Protein AF-A0A0J7KC83-F1 (afdb_monomer_lite)

Foldseek 3Di:
DWDQDPPPRDTDADQQFDDPVSQAGDAQWADHSVPGIGGLQADPQFAPDSRDDRHPSATHGDPQFDDSRSQQGDQQWDDGPPDTDGDDPVRVCVVVLLVVVLVLLVVVLVVLVVCLVVVPPPPCNVVSVVVNVVSVVVNVVSVDDDDDPVVSVVVVVVSVVVVVVSVVVVVVVVVVVVVVVVVVVVVVVVVVVVVVVVVVVVVVVVVVVVVVVVVVVVVVVVVVVVVVVVD

InterPro domains:
  IPR002049 Laminin-type EGF domain [PF00053] (3-34)
  IPR002049 Laminin-type EGF domain [PF00053] (40-82)
  IPR002049 Laminin-type EGF domain [PS01248] (59-87)
  IPR002049 Laminin-type EGF domain [PS50027] (40-86)
  IPR002049 Laminin-type EGF domain [SM00180] (2-37)
  IPR002049 Laminin-type EGF domain [SM00180] (40-84)
  IPR002049 Laminin-type EGF domain [cd00055] (3-33)
  IPR002049 Laminin-type EGF domain [cd00055] (39-87)

pLDDT: mean 79.32, std 12.09, range [46.25, 96.19]

Organism: Lasius niger (NCBI:txid67767)

Secondary structure (DSSP, 8-state):
-EEE-TTT--EEEPTTEESTTS-EEPTTEEEETTTEEEE----TTTBS-SS--TTT----BPTTEESTTS-EEPTTEEEETTEEEE--TTSTHHHHHHHHHHHHHHHHHHHHHHHHHH---TTSHHHHHHHHHHHHHHHHHHHS----HHHHHHHHHHHHHHHHHHHHHHHHHHHHHHHHHHHHHHHHHHHHHHHHHHHHHHHHHHHHHHHHHHHHHHHHHHHHHHHHHT-

Structure (mmCIF, N/CA/C/O backbone):
data_AF-A0A0J7KC83-F1
#
_entry.id   AF-A0A0J7KC83-F1
#
loop_
_atom_site.group_PDB
_atom_site.id
_atom_site.type_symbol
_atom_site.label_atom_id
_atom_site.label_alt_id
_atom_site.label_comp_id
_atom_site.label_asym_id
_atom_site.label_entity_id
_atom_site.label_seq_id
_atom_site.pdbx_PDB_ins_code
_atom_site.Cartn_x
_atom_site.Cartn_y
_atom_site.Cartn_z
_atom_site.occupancy
_atom_site.B_iso_or_equiv
_atom_site.auth_seq_id
_atom_site.auth_comp_id
_atom_site.auth_asym_id
_atom_site.auth_atom_id
_atom_site.pdbx_PDB_model_num
ATOM 1 N N . MET A 1 1 ? 7.613 -25.849 -27.637 1.00 68.81 1 MET A N 1
ATOM 2 C CA . MET A 1 1 ? 8.164 -24.479 -27.735 1.00 68.81 1 MET A CA 1
ATOM 3 C C . MET A 1 1 ? 9.329 -24.329 -28.705 1.00 68.81 1 MET A C 1
ATOM 5 O O . MET A 1 1 ? 9.490 -23.230 -29.212 1.00 68.81 1 MET A O 1
ATOM 9 N N . CYS A 1 2 ? 10.113 -25.365 -29.010 1.00 79.62 2 CYS A N 1
ATOM 10 C CA . CYS A 1 2 ? 11.112 -25.281 -30.084 1.00 79.62 2 CYS A CA 1
ATOM 11 C C . CYS A 1 2 ? 10.446 -25.231 -31.473 1.00 79.62 2 CYS A C 1
ATOM 13 O O . CYS A 1 2 ? 9.382 -25.827 -31.674 1.00 79.62 2 CYS A O 1
ATOM 15 N N . ARG A 1 3 ? 11.072 -24.550 -32.434 1.00 80.50 3 ARG A N 1
ATOM 16 C CA . ARG A 1 3 ? 10.782 -24.628 -33.871 1.00 80.50 3 ARG A CA 1
ATOM 17 C C . ARG A 1 3 ? 12.029 -25.131 -34.593 1.00 80.50 3 ARG A C 1
ATOM 19 O O . ARG A 1 3 ? 13.143 -24.811 -34.199 1.00 80.50 3 ARG A O 1
ATOM 26 N N . CYS A 1 4 ? 11.819 -25.925 -35.635 1.00 81.62 4 CYS A N 1
ATOM 27 C CA . CYS A 1 4 ? 12.884 -26.334 -36.543 1.00 81.62 4 CYS A CA 1
ATOM 28 C C . CYS A 1 4 ? 13.125 -25.207 -37.555 1.00 81.62 4 CYS A C 1
ATOM 30 O O . CYS A 1 4 ? 12.174 -24.764 -38.206 1.00 81.62 4 CYS A O 1
ATOM 32 N N . ASN A 1 5 ? 14.367 -24.744 -37.663 1.00 79.50 5 ASN A N 1
ATOM 33 C CA . ASN A 1 5 ? 14.801 -23.805 -38.685 1.00 79.50 5 ASN A CA 1
ATOM 34 C C . ASN A 1 5 ? 14.990 -24.578 -40.010 1.00 79.50 5 ASN A C 1
ATOM 36 O O . ASN A 1 5 ? 15.806 -25.502 -40.081 1.00 79.50 5 ASN A O 1
ATOM 40 N N . PRO A 1 6 ? 14.217 -24.262 -41.067 1.00 81.00 6 PRO A N 1
ATOM 41 C CA . PRO A 1 6 ? 14.203 -25.058 -42.293 1.00 81.00 6 PRO A CA 1
ATOM 42 C C . PRO A 1 6 ? 15.474 -24.908 -43.143 1.00 81.00 6 PRO A C 1
ATOM 44 O O . PRO A 1 6 ? 15.686 -25.722 -44.041 1.00 81.00 6 PRO A O 1
ATOM 47 N N . PHE A 1 7 ? 16.310 -23.897 -42.884 1.00 83.12 7 PHE A N 1
ATOM 48 C CA . PHE A 1 7 ? 17.476 -23.587 -43.715 1.00 83.12 7 PHE A CA 1
ATOM 49 C C . PHE A 1 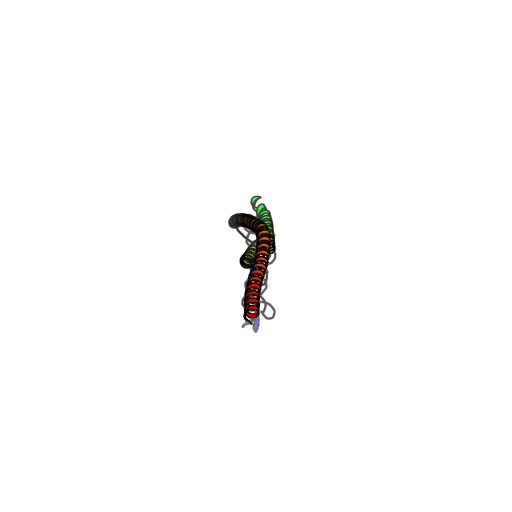7 ? 18.758 -24.276 -43.237 1.00 83.12 7 PHE A C 1
ATOM 51 O O . PHE A 1 7 ? 19.554 -24.717 -44.062 1.00 83.12 7 PHE A O 1
ATOM 58 N N . ASP A 1 8 ? 18.938 -24.432 -41.926 1.00 85.50 8 ASP A N 1
ATOM 59 C CA . ASP A 1 8 ? 20.135 -25.036 -41.321 1.00 85.50 8 ASP A CA 1
ATOM 60 C C . ASP A 1 8 ? 19.836 -26.293 -40.479 1.00 85.50 8 ASP A C 1
ATOM 62 O O . ASP A 1 8 ? 20.756 -26.950 -39.993 1.00 85.50 8 ASP A O 1
ATOM 66 N N . ARG A 1 9 ? 18.552 -26.671 -40.358 1.00 77.12 9 ARG A N 1
ATOM 67 C CA . ARG A 1 9 ? 18.047 -27.802 -39.554 1.00 77.12 9 ARG A CA 1
ATOM 68 C C . ARG A 1 9 ? 18.374 -27.695 -38.062 1.00 77.12 9 ARG A C 1
ATOM 70 O O . ARG A 1 9 ? 18.423 -28.716 -37.371 1.00 77.12 9 ARG A O 1
ATOM 77 N N . THR A 1 10 ? 18.584 -26.485 -37.554 1.00 80.25 10 THR A N 1
ATOM 78 C CA . THR A 1 10 ? 18.753 -26.237 -36.120 1.00 80.25 10 THR A CA 1
ATOM 79 C C . THR A 1 10 ? 17.397 -26.138 -35.410 1.00 80.25 10 THR A C 1
ATOM 81 O O . THR A 1 10 ? 16.357 -25.894 -36.026 1.00 80.25 10 THR A O 1
ATOM 84 N N . TYR A 1 11 ? 17.382 -26.381 -34.097 1.00 83.00 11 TYR A N 1
ATOM 85 C CA . TYR A 1 11 ? 16.195 -2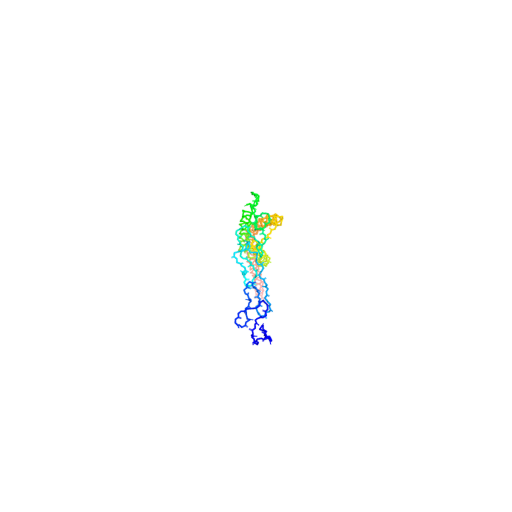6.204 -33.259 1.00 83.00 11 TYR A CA 1
ATOM 86 C C . TYR A 1 11 ? 16.354 -24.939 -32.423 1.00 83.00 11 TYR A C 1
ATOM 88 O O . TYR A 1 11 ? 17.221 -24.876 -31.554 1.00 83.00 11 TYR A O 1
ATOM 96 N N . GLU A 1 12 ? 15.481 -23.962 -32.650 1.00 87.38 12 GLU A N 1
ATOM 97 C CA . GLU A 1 12 ? 15.479 -22.685 -31.938 1.00 87.38 12 GLU A CA 1
ATOM 98 C C . GLU A 1 12 ? 14.219 -22.543 -31.085 1.00 87.38 12 GLU A C 1
ATOM 100 O O . GLU A 1 12 ? 13.167 -23.120 -31.378 1.00 87.38 12 GLU A O 1
ATOM 105 N N . CYS A 1 13 ? 14.298 -21.771 -30.006 1.00 89.56 13 CYS A N 1
ATOM 106 C CA . CYS A 1 13 ? 13.116 -21.458 -29.214 1.00 89.56 13 CYS A CA 1
ATOM 107 C C . CYS A 1 13 ? 12.190 -20.496 -29.961 1.00 89.56 13 CYS A C 1
ATOM 109 O O . CYS A 1 13 ? 12.629 -19.639 -30.723 1.00 89.56 13 CYS A O 1
ATOM 111 N N . ARG A 1 14 ? 10.877 -20.629 -29.737 1.00 88.25 14 ARG A N 1
ATOM 112 C CA . ARG A 1 14 ? 9.922 -19.589 -30.145 1.00 88.25 14 ARG A CA 1
ATOM 113 C C . ARG A 1 14 ? 10.299 -18.250 -29.494 1.00 88.25 14 ARG A C 1
ATOM 115 O O . ARG A 1 14 ? 10.762 -18.272 -28.354 1.00 88.25 14 ARG A O 1
ATOM 122 N N . PRO A 1 15 ? 10.029 -17.110 -30.159 1.00 86.81 15 PRO A N 1
ATOM 123 C CA . PRO A 1 15 ? 10.194 -15.795 -29.545 1.00 86.81 15 PRO A CA 1
ATOM 124 C C . PRO A 1 15 ? 9.509 -15.736 -28.175 1.00 86.81 15 PRO A C 1
ATOM 126 O O . PRO A 1 15 ? 8.384 -16.218 -28.039 1.00 86.81 15 PRO A O 1
ATOM 129 N N . GLY A 1 16 ? 10.198 -15.196 -27.169 1.00 87.69 16 GLY A N 1
ATOM 130 C CA . GLY A 1 16 ? 9.716 -15.154 -25.782 1.00 87.69 16 GLY A CA 1
ATOM 131 C C . GLY A 1 16 ? 10.190 -16.325 -24.915 1.00 87.69 16 GLY A C 1
ATOM 132 O O . GLY A 1 16 ? 10.230 -16.198 -23.693 1.00 87.69 16 GLY A O 1
ATOM 133 N N . PHE A 1 17 ? 10.624 -17.436 -25.515 1.00 91.38 17 PHE A N 1
ATOM 134 C CA . PHE A 1 17 ? 11.044 -18.646 -24.804 1.00 91.38 17 PHE A CA 1
ATOM 135 C C . PHE A 1 17 ? 12.555 -18.870 -24.906 1.00 91.38 17 PHE A C 1
ATOM 137 O O . PHE A 1 17 ? 13.181 -18.565 -25.916 1.00 91.38 17 PHE A O 1
ATOM 144 N N . GLY A 1 18 ? 13.141 -19.441 -23.860 1.00 90.94 18 GLY A N 1
ATOM 145 C CA . GLY A 1 18 ? 14.572 -19.668 -23.710 1.00 90.94 18 GLY A CA 1
ATOM 146 C C . GLY A 1 18 ? 14.903 -20.939 -22.926 1.00 90.94 18 GLY A C 1
ATOM 147 O O . GLY A 1 18 ? 14.036 -21.752 -22.595 1.00 90.94 18 GLY A O 1
ATOM 148 N N . GLY A 1 19 ? 16.195 -21.122 -22.657 1.00 87.31 19 GLY A N 1
ATOM 149 C CA . GLY A 1 19 ? 16.742 -22.341 -22.060 1.00 87.31 19 GLY A CA 1
ATOM 150 C C . GLY A 1 19 ? 17.020 -23.435 -23.097 1.00 87.31 19 GLY A C 1
ATOM 151 O O . GLY A 1 19 ? 16.504 -23.419 -24.214 1.00 87.31 19 GLY A O 1
ATOM 152 N N . ARG A 1 20 ? 17.837 -24.434 -22.730 1.00 84.94 20 ARG A N 1
ATOM 153 C CA . ARG A 1 20 ? 18.271 -25.504 -23.662 1.00 84.94 20 ARG A CA 1
ATOM 154 C C . ARG A 1 20 ? 17.114 -26.314 -24.245 1.00 84.94 20 ARG A C 1
ATOM 156 O O . ARG A 1 20 ? 17.262 -26.923 -25.298 1.00 84.94 20 ARG A O 1
ATOM 163 N N . ARG A 1 21 ? 15.992 -26.375 -23.526 1.00 86.88 21 ARG A N 1
ATOM 164 C CA . ARG A 1 21 ? 14.787 -27.113 -23.923 1.00 86.88 21 ARG A CA 1
ATOM 165 C C . ARG A 1 21 ? 13.598 -26.189 -24.206 1.00 86.88 21 ARG A C 1
ATOM 167 O O . ARG A 1 21 ? 12.483 -26.683 -24.344 1.00 86.88 21 ARG A O 1
ATOM 174 N N . CYS A 1 22 ? 13.822 -24.875 -24.304 1.00 90.44 22 CYS A N 1
ATOM 175 C CA . CYS A 1 22 ? 12.774 -23.873 -24.523 1.00 90.44 22 CYS A CA 1
ATOM 176 C C . CYS A 1 22 ? 11.638 -23.949 -23.490 1.00 90.44 22 CYS A C 1
ATOM 178 O O . CYS A 1 22 ? 10.464 -23.846 -23.838 1.00 90.44 22 CYS A O 1
ATOM 180 N N . ASN A 1 23 ? 12.005 -24.217 -22.238 1.00 90.44 23 ASN A N 1
ATOM 181 C CA . ASN A 1 23 ? 11.116 -24.446 -21.100 1.00 90.44 23 ASN A CA 1
ATOM 182 C C . ASN A 1 23 ? 11.231 -23.341 -20.040 1.00 90.44 23 ASN A C 1
ATOM 184 O O . ASN A 1 23 ? 10.764 -23.515 -18.917 1.00 90.44 23 ASN A O 1
ATOM 188 N N . GLU A 1 24 ? 11.868 -22.232 -20.398 1.00 92.12 24 GLU A N 1
ATOM 189 C CA . GLU A 1 24 ? 12.016 -21.028 -19.591 1.00 92.12 24 GLU A CA 1
ATOM 190 C C . GLU A 1 24 ? 11.586 -19.828 -20.437 1.00 92.12 24 GLU A C 1
ATOM 192 O O . GLU A 1 24 ? 11.566 -19.907 -21.667 1.00 92.12 24 GLU A O 1
ATOM 197 N N . CYS A 1 25 ? 11.258 -18.706 -19.803 1.00 93.69 25 CYS A N 1
ATOM 198 C CA . CYS A 1 25 ? 11.179 -17.451 -20.539 1.00 93.69 25 CYS A CA 1
ATOM 199 C C . CYS A 1 25 ? 12.595 -16.980 -20.881 1.00 93.69 25 CYS A C 1
ATOM 201 O O . CYS A 1 25 ? 13.536 -17.151 -20.093 1.00 93.69 25 CYS A O 1
ATOM 203 N N . GLN A 1 26 ? 12.751 -16.429 -22.084 1.00 94.50 26 GLN A N 1
ATOM 204 C CA . GLN A 1 26 ? 14.026 -15.871 -22.532 1.00 94.50 26 GLN A CA 1
ATOM 205 C C . GLN A 1 26 ? 14.470 -14.706 -21.631 1.00 94.50 26 GLN A C 1
ATOM 207 O O . GLN A 1 26 ? 13.674 -14.149 -20.874 1.00 94.50 26 GLN A O 1
ATOM 212 N N . THR A 1 27 ? 15.740 -14.314 -21.729 1.00 94.25 27 THR A N 1
ATOM 213 C CA . THR A 1 27 ? 16.258 -13.130 -21.031 1.00 94.25 27 THR A CA 1
ATOM 214 C C . THR A 1 27 ? 15.423 -11.890 -21.361 1.00 94.25 27 THR A C 1
ATOM 216 O O . THR A 1 27 ? 15.049 -11.674 -22.514 1.00 94.25 27 THR A O 1
ATOM 219 N N . ASN A 1 28 ? 15.149 -11.072 -20.346 1.00 95.62 28 ASN A N 1
ATOM 220 C CA . ASN A 1 28 ? 14.263 -9.906 -20.383 1.00 95.62 28 ASN A CA 1
ATOM 221 C C . ASN A 1 28 ? 12.800 -10.268 -20.695 1.00 95.62 28 ASN A C 1
ATOM 223 O O . ASN A 1 28 ? 12.074 -9.504 -21.335 1.00 95.62 28 ASN A O 1
ATOM 227 N N . SER A 1 29 ? 12.356 -11.456 -20.281 1.00 95.56 29 SER A N 1
ATOM 228 C CA . SER A 1 29 ? 10.957 -11.893 -20.348 1.00 95.56 29 SER A CA 1
ATOM 229 C C . SER A 1 29 ? 10.534 -12.604 -19.055 1.00 95.56 29 SER A C 1
ATOM 231 O O . SER A 1 29 ? 11.378 -13.096 -18.302 1.00 95.56 29 SER A O 1
ATOM 233 N N . TRP A 1 30 ? 9.229 -12.640 -18.798 1.00 95.25 30 TRP A N 1
ATOM 234 C CA . TRP A 1 30 ? 8.597 -13.160 -17.580 1.00 95.25 30 TRP A CA 1
ATOM 235 C C . TRP A 1 30 ? 7.287 -13.884 -17.909 1.00 95.25 30 TRP A C 1
ATOM 237 O O . TRP A 1 30 ? 6.812 -13.825 -19.043 1.00 95.25 30 TRP A O 1
ATOM 247 N N . GLY A 1 31 ? 6.704 -14.572 -16.932 1.00 93.12 31 GLY A N 1
ATOM 248 C CA . GLY A 1 31 ? 5.445 -15.296 -17.076 1.00 93.12 31 GLY A CA 1
ATOM 249 C C . GLY A 1 31 ? 5.625 -16.806 -16.973 1.00 93.12 31 GLY A C 1
ATOM 250 O O . GLY A 1 31 ? 6.643 -17.314 -16.502 1.00 93.12 31 GLY A O 1
ATOM 251 N N . ASN A 1 32 ? 4.612 -17.552 -17.409 1.00 92.50 32 ASN A N 1
ATOM 252 C CA . ASN A 1 32 ? 4.614 -19.002 -17.286 1.00 92.50 32 ASN A CA 1
ATOM 253 C C . ASN A 1 32 ? 5.166 -19.647 -18.568 1.00 92.50 32 ASN A C 1
ATOM 255 O O . ASN A 1 32 ? 4.455 -19.698 -19.573 1.00 92.50 32 ASN A O 1
ATOM 259 N N . PRO A 1 33 ? 6.361 -20.262 -18.543 1.00 89.81 33 PRO A N 1
ATOM 260 C CA . PRO A 1 33 ? 6.982 -20.828 -19.737 1.00 89.81 33 PRO A CA 1
ATOM 261 C C . PRO A 1 33 ? 6.259 -22.052 -20.309 1.00 89.81 33 PRO A C 1
ATOM 263 O O . PRO A 1 33 ? 6.666 -22.546 -21.354 1.00 89.81 33 PRO A O 1
ATOM 266 N N . LYS A 1 34 ? 5.203 -22.565 -19.660 1.00 88.06 34 LYS A N 1
ATOM 267 C CA . LYS A 1 34 ? 4.305 -23.588 -20.225 1.00 88.06 34 LYS A CA 1
ATOM 268 C C . LYS A 1 34 ? 3.119 -22.989 -20.985 1.00 88.06 34 LYS A C 1
ATOM 270 O O . LYS A 1 34 ? 2.517 -23.700 -21.786 1.00 88.06 34 LYS A O 1
ATOM 275 N N . VAL A 1 35 ? 2.786 -21.726 -20.725 1.00 89.12 35 VAL A N 1
ATOM 276 C CA . VAL A 1 35 ? 1.623 -21.029 -21.286 1.00 89.12 35 VAL A CA 1
ATOM 277 C C . VAL A 1 35 ? 2.099 -19.937 -22.233 1.00 89.12 35 VAL A C 1
ATOM 279 O O . VAL A 1 35 ? 1.985 -20.084 -23.447 1.00 89.12 35 VAL A O 1
ATOM 282 N N . GLU A 1 36 ? 2.685 -18.877 -21.682 1.00 90.25 36 GLU A N 1
ATOM 283 C CA . GLU A 1 36 ? 3.080 -17.684 -22.415 1.00 90.25 36 GLU A CA 1
ATOM 284 C C . GLU A 1 36 ? 4.144 -16.900 -21.643 1.00 90.25 36 GLU A C 1
ATOM 286 O O . GLU A 1 36 ? 4.125 -16.840 -20.411 1.00 90.25 36 GLU A O 1
ATOM 291 N N . CYS A 1 37 ? 5.074 -16.310 -22.391 1.00 93.75 37 CYS A N 1
ATOM 292 C CA . CYS A 1 37 ? 6.118 -15.442 -21.868 1.00 93.75 37 CYS A CA 1
ATOM 293 C C . CYS A 1 37 ? 5.957 -14.045 -22.463 1.00 93.75 37 CYS A C 1
ATOM 295 O O . CYS A 1 37 ? 5.821 -13.890 -23.678 1.00 93.75 37 CYS A O 1
ATOM 297 N N . TYR A 1 38 ? 6.042 -13.036 -21.607 1.00 94.25 38 TYR A N 1
ATOM 298 C CA . TYR A 1 38 ? 5.883 -11.632 -21.950 1.00 94.25 38 TYR A CA 1
ATOM 299 C C . TYR A 1 38 ? 7.215 -10.894 -21.818 1.00 94.25 38 TYR A C 1
ATOM 301 O O . TYR A 1 38 ? 8.003 -11.202 -20.922 1.00 94.25 38 TYR A O 1
ATOM 309 N N . PRO A 1 39 ? 7.499 -9.903 -22.676 1.00 95.69 39 PRO A N 1
ATOM 310 C CA . PRO A 1 39 ? 8.688 -9.077 -22.523 1.00 95.69 39 PRO A CA 1
ATOM 311 C C . PRO A 1 39 ? 8.589 -8.215 -21.257 1.00 95.69 39 PRO A C 1
ATOM 313 O O . PRO A 1 39 ? 7.530 -7.666 -20.952 1.00 95.69 39 PRO A O 1
ATOM 316 N N . CYS A 1 40 ? 9.709 -8.053 -20.550 1.00 94.50 40 CYS A N 1
ATOM 317 C CA . CYS A 1 40 ? 9.780 -7.235 -19.340 1.00 94.50 40 CYS A CA 1
ATOM 318 C C . CYS A 1 40 ? 9.507 -5.758 -19.618 1.00 94.50 40 CYS A C 1
ATOM 320 O O . CYS A 1 40 ? 8.682 -5.173 -18.925 1.00 94.50 40 CYS A O 1
ATOM 322 N N . LYS A 1 41 ? 10.152 -5.200 -20.657 1.00 95.81 41 LYS A N 1
ATOM 323 C CA . LYS A 1 41 ? 10.091 -3.778 -21.045 1.00 95.81 41 LYS A CA 1
ATOM 324 C C . LYS A 1 41 ? 10.460 -2.811 -19.907 1.00 95.81 41 LYS A C 1
ATOM 326 O O . LYS A 1 41 ? 9.796 -1.796 -19.749 1.00 95.81 41 LYS A O 1
ATOM 331 N N . CYS A 1 42 ? 11.484 -3.133 -19.118 1.00 96.19 42 CYS A N 1
ATOM 332 C CA . CYS A 1 42 ? 11.991 -2.199 -18.115 1.00 96.19 42 CYS A CA 1
ATOM 333 C C . CYS A 1 42 ? 12.662 -0.999 -18.796 1.00 96.19 42 CYS A C 1
ATOM 335 O O . CYS A 1 42 ? 13.350 -1.155 -19.809 1.00 96.19 42 CYS A O 1
ATOM 337 N N . ASP A 1 43 ? 12.471 0.197 -18.250 1.00 95.69 43 ASP A N 1
ATOM 338 C CA . ASP A 1 43 ? 13.120 1.394 -18.761 1.00 95.69 43 ASP A CA 1
ATOM 339 C C . ASP A 1 43 ? 14.636 1.297 -18.573 1.00 95.69 43 ASP A C 1
ATOM 341 O O . ASP A 1 43 ? 15.132 0.954 -17.499 1.00 95.69 43 ASP A O 1
ATOM 345 N N . ALA A 1 44 ? 15.397 1.582 -19.628 1.00 94.94 44 ALA A N 1
ATOM 346 C CA . ALA A 1 44 ? 16.844 1.392 -19.616 1.00 94.94 44 ALA A CA 1
ATOM 347 C C . ALA A 1 44 ? 17.586 2.364 -18.691 1.00 94.94 44 ALA A C 1
ATOM 349 O O . ALA A 1 44 ? 18.715 2.072 -18.300 1.00 94.94 44 ALA A O 1
ATOM 350 N N . ILE A 1 45 ? 16.984 3.515 -18.393 1.00 94.69 45 ILE A N 1
ATOM 351 C CA . ILE A 1 45 ? 17.583 4.563 -17.570 1.00 94.69 45 ILE A CA 1
ATOM 352 C C . ILE A 1 45 ? 17.052 4.463 -16.138 1.00 94.69 45 ILE A C 1
ATOM 354 O O . ILE A 1 45 ? 17.809 4.643 -15.188 1.00 94.69 45 ILE A O 1
ATOM 358 N N . GLY A 1 46 ? 15.767 4.149 -15.989 1.00 91.19 46 GLY A N 1
ATOM 359 C CA . GLY A 1 46 ? 15.063 4.080 -14.717 1.00 91.19 46 GLY A CA 1
ATOM 360 C C . GLY A 1 46 ? 15.213 2.763 -13.959 1.00 91.19 46 GLY A C 1
ATOM 361 O O . GLY A 1 46 ? 14.967 2.736 -12.754 1.00 91.19 46 GLY A O 1
ATOM 362 N N . SER A 1 47 ? 15.626 1.674 -14.617 1.00 94.44 47 SER A N 1
ATOM 363 C CA . SER A 1 47 ? 15.758 0.353 -13.987 1.00 94.44 47 SER A CA 1
ATOM 364 C C . SER A 1 47 ? 17.206 -0.093 -13.786 1.00 94.44 47 SER A C 1
ATOM 366 O O . SER A 1 47 ? 18.082 0.126 -14.621 1.00 94.44 47 SER A O 1
ATOM 368 N N . ALA A 1 48 ? 17.446 -0.810 -12.687 1.00 92.00 48 ALA A N 1
ATOM 369 C CA . ALA A 1 48 ? 18.732 -1.433 -12.385 1.00 92.00 48 ALA A CA 1
ATOM 370 C C . ALA A 1 48 ? 19.038 -2.651 -13.273 1.00 92.00 48 ALA A C 1
ATOM 372 O O . ALA A 1 48 ? 20.183 -3.100 -13.356 1.00 92.00 48 ALA A O 1
ATOM 373 N N . SER A 1 49 ? 18.012 -3.221 -13.909 1.00 94.06 49 SER A N 1
ATOM 374 C CA . SER A 1 49 ? 18.107 -4.415 -14.742 1.00 94.06 49 SER A CA 1
ATOM 375 C C . SER A 1 49 ? 16.988 -4.440 -15.777 1.00 94.06 49 SER A C 1
ATOM 377 O O . SER A 1 49 ? 15.828 -4.193 -15.464 1.00 94.06 49 SER A O 1
ATOM 379 N N . GLN A 1 50 ? 17.335 -4.864 -16.993 1.00 95.12 50 GLN A N 1
ATOM 380 C CA . GLN A 1 50 ? 16.374 -5.128 -18.068 1.00 95.12 50 GLN A CA 1
ATOM 381 C C . GLN A 1 50 ? 15.565 -6.419 -17.870 1.00 95.12 50 GLN A C 1
ATOM 383 O O . GLN A 1 50 ? 14.499 -6.605 -18.465 1.00 95.12 50 GLN A O 1
ATOM 388 N N . GLN A 1 51 ? 16.070 -7.321 -17.027 1.00 95.56 51 GLN A N 1
ATOM 389 C CA . GLN A 1 51 ? 15.323 -8.475 -16.557 1.00 95.56 51 GLN A CA 1
ATOM 390 C C . GLN A 1 51 ? 14.493 -8.052 -15.346 1.00 95.56 51 GLN A C 1
ATOM 392 O O . GLN A 1 51 ? 15.045 -7.728 -14.295 1.00 95.56 51 GLN A O 1
ATOM 397 N N . CYS A 1 52 ? 13.178 -8.106 -15.521 1.00 93.06 52 CYS A N 1
ATOM 398 C CA . CYS A 1 52 ? 12.170 -8.009 -14.478 1.00 93.06 52 CYS A CA 1
ATOM 399 C C . CYS A 1 52 ? 12.035 -9.324 -13.701 1.00 93.06 52 CYS A C 1
ATOM 401 O O . CYS A 1 52 ? 12.560 -10.367 -14.113 1.00 93.06 52 CYS A O 1
ATOM 403 N N . ASP A 1 53 ? 11.297 -9.281 -12.599 1.00 92.88 53 ASP A N 1
ATOM 404 C CA . ASP A 1 53 ? 10.904 -10.475 -11.865 1.00 92.88 53 ASP A CA 1
ATOM 405 C C . ASP A 1 53 ? 10.200 -11.488 -12.787 1.00 92.88 53 ASP A C 1
ATOM 407 O O . ASP A 1 53 ? 9.345 -11.133 -13.603 1.00 92.88 53 ASP A O 1
ATOM 411 N N . ARG A 1 54 ? 10.601 -12.762 -12.702 1.00 89.25 54 ARG A N 1
ATOM 412 C CA . ARG A 1 54 ? 10.171 -13.783 -13.671 1.00 89.25 54 ARG A CA 1
ATOM 413 C C . ARG A 1 54 ? 8.719 -14.215 -13.492 1.00 89.25 54 ARG A C 1
ATOM 415 O O . ARG A 1 54 ? 8.165 -14.771 -14.441 1.00 89.25 54 ARG A O 1
ATOM 422 N N . GLU A 1 55 ? 8.118 -13.969 -12.333 1.00 85.88 55 GLU A N 1
ATOM 423 C CA . GLU A 1 55 ? 6.744 -14.372 -12.028 1.00 85.88 55 GLU A CA 1
ATOM 424 C C . GLU A 1 55 ? 5.769 -13.203 -12.179 1.00 85.88 55 GLU A C 1
ATOM 426 O O . GLU A 1 55 ? 4.723 -13.355 -12.806 1.00 85.88 55 GLU A O 1
ATOM 431 N N . THR A 1 56 ? 6.139 -12.035 -11.658 1.00 84.25 56 THR A N 1
ATOM 432 C CA . THR A 1 56 ? 5.276 -10.847 -11.569 1.00 84.25 56 THR A CA 1
ATOM 433 C C . THR A 1 56 ? 5.480 -9.855 -12.709 1.00 84.25 56 THR A C 1
ATOM 435 O O . THR A 1 56 ? 4.586 -9.071 -13.009 1.00 84.25 56 THR A O 1
ATOM 438 N N . GLY A 1 57 ? 6.652 -9.860 -13.352 1.00 90.19 57 GLY A N 1
ATOM 439 C CA . GLY A 1 57 ? 6.976 -8.906 -14.410 1.00 90.19 57 GLY A CA 1
ATOM 440 C C . GLY A 1 57 ? 7.371 -7.510 -13.930 1.00 90.19 57 GLY A C 1
ATOM 441 O O . GLY A 1 57 ? 7.541 -6.617 -14.769 1.00 90.19 57 GLY A O 1
ATOM 442 N N . LEU A 1 58 ? 7.528 -7.316 -12.617 1.00 86.19 58 LEU A N 1
ATOM 443 C CA . LEU A 1 58 ? 7.918 -6.044 -12.013 1.00 86.19 58 LEU A CA 1
ATOM 444 C C . LEU A 1 58 ? 9.416 -5.781 -12.185 1.00 86.19 58 LEU A C 1
ATOM 446 O O . LEU A 1 58 ? 10.257 -6.660 -11.974 1.00 86.19 58 LEU A O 1
ATOM 450 N N . CYS A 1 59 ? 9.752 -4.565 -12.600 1.00 91.56 59 CYS A N 1
ATOM 451 C CA . CYS A 1 59 ? 11.128 -4.119 -12.769 1.00 91.56 59 CYS A CA 1
ATOM 452 C C . CYS A 1 59 ? 11.711 -3.590 -11.453 1.00 91.56 59 CYS A C 1
ATOM 454 O O . CYS A 1 59 ? 10.998 -3.072 -10.598 1.00 91.56 59 CYS A O 1
ATOM 456 N N . VAL A 1 60 ? 13.031 -3.706 -11.298 1.00 90.25 60 VAL A N 1
ATOM 457 C CA . VAL A 1 60 ? 13.745 -3.132 -10.150 1.00 90.25 60 VAL A CA 1
ATOM 458 C C . VAL A 1 60 ? 14.173 -1.717 -10.515 1.00 90.25 60 VAL A C 1
ATOM 460 O O . VAL A 1 60 ? 15.071 -1.546 -11.343 1.00 90.25 60 VAL A O 1
ATOM 463 N N . CYS A 1 61 ? 13.525 -0.720 -9.922 1.00 90.56 61 CYS A N 1
ATOM 464 C CA . CYS A 1 61 ? 13.756 0.685 -10.243 1.00 90.56 61 CYS A CA 1
ATOM 465 C C . CYS A 1 61 ? 14.896 1.291 -9.424 1.00 90.56 61 CYS A C 1
ATOM 467 O O . CYS A 1 61 ? 15.186 0.859 -8.305 1.00 90.56 61 CYS A O 1
ATOM 469 N N . TYR A 1 62 ? 15.571 2.285 -9.999 1.00 88.00 62 TYR A N 1
ATOM 470 C CA . TYR A 1 62 ? 16.488 3.133 -9.251 1.00 88.00 62 TYR A CA 1
ATOM 471 C C . TYR A 1 62 ? 15.724 4.040 -8.292 1.00 88.00 62 TYR A C 1
ATOM 473 O O . TYR A 1 62 ? 14.525 4.262 -8.436 1.00 88.00 62 TYR A O 1
ATOM 481 N N . LYS A 1 63 ? 16.445 4.578 -7.304 1.00 86.50 63 LYS A N 1
ATOM 482 C CA . LYS A 1 63 ? 15.880 5.543 -6.361 1.00 86.50 63 LYS A CA 1
ATOM 483 C C . LYS A 1 63 ? 15.185 6.669 -7.137 1.00 86.50 63 LYS A C 1
ATOM 485 O O . LYS A 1 63 ? 15.722 7.110 -8.150 1.00 86.50 63 LYS A O 1
ATOM 490 N N . GLU A 1 64 ? 14.052 7.149 -6.621 1.00 86.12 64 GLU A N 1
ATOM 491 C CA . GLU A 1 64 ? 13.260 8.265 -7.181 1.00 86.12 64 GLU A CA 1
ATOM 492 C C . GLU A 1 64 ? 12.435 7.900 -8.429 1.00 86.12 64 GLU A C 1
ATOM 494 O O . GLU A 1 64 ? 11.581 8.681 -8.851 1.00 86.12 64 GLU A O 1
ATOM 499 N N . ILE A 1 65 ? 12.637 6.700 -8.985 1.00 89.19 65 ILE A N 1
ATOM 500 C CA . ILE A 1 65 ? 11.932 6.165 -10.152 1.00 89.19 65 ILE A CA 1
ATOM 501 C C . ILE A 1 65 ? 11.029 5.005 -9.723 1.00 89.19 65 ILE A C 1
ATOM 503 O O . ILE A 1 65 ? 11.429 4.152 -8.935 1.00 89.19 65 ILE A O 1
ATOM 507 N N . GLY A 1 66 ? 9.817 4.953 -10.264 1.00 88.00 66 GLY A N 1
ATOM 508 C CA . GLY A 1 66 ? 8.802 3.962 -9.929 1.00 88.00 66 GLY A CA 1
ATOM 509 C C . GLY A 1 66 ? 7.960 3.527 -11.128 1.00 88.00 66 GLY A C 1
ATOM 510 O O . GLY A 1 66 ? 8.286 3.781 -12.289 1.00 88.00 66 GLY A O 1
ATOM 511 N N . GLY A 1 67 ? 6.862 2.835 -10.825 1.00 85.12 67 GLY A N 1
ATOM 512 C CA . GLY A 1 67 ? 6.022 2.152 -11.811 1.00 85.12 67 GLY A CA 1
ATOM 513 C C . GLY A 1 67 ? 6.532 0.749 -12.153 1.00 85.12 67 GLY A C 1
ATOM 514 O O . GLY A 1 67 ? 7.695 0.416 -11.941 1.00 85.12 67 GLY A O 1
ATOM 515 N N . GLU A 1 68 ? 5.665 -0.096 -12.719 1.00 87.25 68 GLU A N 1
ATOM 516 C CA . GLU A 1 68 ? 5.991 -1.503 -13.022 1.00 87.25 68 GLU A CA 1
ATOM 517 C C . GLU A 1 68 ? 7.179 -1.664 -13.981 1.00 87.25 68 GLU A C 1
ATOM 519 O O . GLU A 1 68 ? 7.818 -2.721 -14.017 1.00 87.25 68 GLU A O 1
ATOM 524 N N . LYS A 1 69 ? 7.440 -0.626 -14.784 1.00 90.94 69 LYS A N 1
ATOM 525 C CA . LYS A 1 69 ? 8.471 -0.572 -15.822 1.00 90.94 69 LYS A CA 1
ATOM 526 C C . LYS A 1 69 ? 9.561 0.454 -15.541 1.00 90.94 69 LYS A C 1
ATOM 528 O O . LYS A 1 69 ? 10.468 0.570 -16.358 1.00 90.94 69 LYS A O 1
ATOM 533 N N . CYS A 1 70 ? 9.537 1.116 -14.384 1.00 94.06 70 CYS A N 1
ATOM 534 C CA . CYS A 1 70 ? 10.495 2.161 -14.016 1.00 94.06 70 CYS A CA 1
ATOM 535 C C . CYS A 1 70 ? 10.513 3.348 -14.992 1.00 94.06 70 CYS A C 1
ATOM 537 O O . CYS A 1 70 ? 11.560 3.931 -15.255 1.00 94.06 70 CYS A O 1
ATOM 539 N N . ASP A 1 71 ? 9.357 3.670 -15.564 1.00 92.88 71 ASP A N 1
ATOM 540 C CA . ASP A 1 71 ? 9.150 4.712 -16.571 1.00 92.88 71 ASP A CA 1
ATOM 541 C C . ASP A 1 71 ? 8.413 5.938 -16.007 1.00 92.88 71 ASP A C 1
ATOM 543 O O . ASP A 1 71 ? 7.993 6.823 -16.751 1.00 92.88 71 ASP A O 1
ATOM 547 N N . GLN A 1 72 ? 8.244 5.999 -14.684 1.00 91.62 72 GLN A N 1
ATOM 548 C CA . GLN A 1 72 ? 7.524 7.058 -13.982 1.00 91.62 72 GLN A CA 1
ATOM 549 C C . GLN A 1 72 ? 8.307 7.493 -12.746 1.00 91.62 72 GLN A C 1
ATOM 551 O O . GLN A 1 72 ? 9.180 6.773 -12.267 1.00 91.62 72 GLN A O 1
ATOM 556 N N . CYS A 1 73 ? 8.016 8.678 -12.218 1.00 88.50 73 CYS A N 1
ATOM 557 C CA . CYS A 1 73 ? 8.582 9.073 -10.934 1.00 88.50 73 CYS A CA 1
ATOM 558 C C . CYS A 1 73 ? 7.976 8.238 -9.809 1.00 88.50 73 CYS A C 1
ATOM 560 O O . CYS A 1 73 ? 6.781 7.936 -9.825 1.00 88.50 73 CYS A O 1
ATOM 562 N N . ASP A 1 74 ? 8.816 7.855 -8.850 1.00 85.94 74 ASP A N 1
ATOM 563 C CA . ASP A 1 74 ? 8.362 7.115 -7.682 1.00 85.94 74 ASP A CA 1
ATOM 564 C C . ASP A 1 74 ? 7.434 7.980 -6.824 1.00 85.94 74 ASP A C 1
ATOM 566 O O . ASP A 1 74 ? 7.369 9.210 -6.930 1.00 85.94 74 ASP A O 1
ATOM 570 N N . ARG A 1 75 ? 6.706 7.325 -5.933 1.00 78.31 75 ARG A N 1
ATOM 571 C CA . ARG A 1 75 ? 5.874 7.993 -4.947 1.00 78.31 75 ARG A CA 1
ATOM 572 C C . ARG A 1 75 ? 6.694 9.026 -4.163 1.00 78.31 75 ARG A C 1
ATOM 574 O O . ARG A 1 75 ? 7.773 8.734 -3.663 1.00 78.31 75 ARG A O 1
ATOM 581 N N . GLY A 1 76 ? 6.137 10.227 -4.003 1.00 77.62 76 GLY A N 1
ATOM 582 C CA . GLY A 1 76 ? 6.833 11.329 -3.331 1.00 77.62 76 GLY A CA 1
ATOM 583 C C . GLY A 1 76 ? 7.768 12.109 -4.253 1.00 77.62 76 GLY A C 1
ATOM 584 O O . GLY A 1 76 ? 8.422 13.037 -3.789 1.00 77.62 76 GLY A O 1
ATOM 585 N N . TYR A 1 77 ? 7.784 11.792 -5.549 1.00 84.75 77 TYR A N 1
ATOM 586 C CA . TYR A 1 77 ? 8.499 12.530 -6.578 1.00 84.75 77 TYR A CA 1
ATOM 587 C C . TYR A 1 77 ? 7.542 12.982 -7.694 1.00 84.75 77 TYR A C 1
ATOM 589 O O . TYR A 1 77 ? 6.483 12.396 -7.915 1.00 84.75 77 TYR A O 1
ATOM 597 N N . HIS A 1 78 ? 7.903 14.053 -8.396 1.00 87.12 78 HIS A N 1
ATOM 598 C CA . HIS A 1 78 ? 7.156 14.617 -9.521 1.00 87.12 78 HIS A CA 1
ATOM 599 C C . HIS A 1 78 ? 8.091 14.945 -10.688 1.00 87.12 78 HIS A C 1
ATOM 601 O O . HIS A 1 78 ? 9.303 15.067 -10.509 1.00 87.12 78 HIS A O 1
ATOM 607 N N . GLY A 1 79 ? 7.518 15.114 -11.880 1.00 89.25 79 GLY A N 1
ATOM 608 C CA . GLY A 1 79 ? 8.261 15.335 -13.121 1.00 89.25 79 GLY A CA 1
ATOM 609 C C . GLY A 1 79 ? 8.082 14.177 -14.098 1.00 89.25 79 GLY A C 1
ATOM 610 O O . GLY A 1 79 ? 7.084 13.459 -14.040 1.00 89.25 79 GLY A O 1
ATOM 611 N N . GLU A 1 80 ? 9.051 14.012 -14.994 1.00 91.94 80 GLU A N 1
ATOM 612 C CA . GLU A 1 80 ? 9.086 12.933 -15.983 1.00 91.94 80 GLU A CA 1
ATOM 613 C C . GLU A 1 80 ? 10.345 12.099 -15.764 1.00 91.94 80 GLU A C 1
ATOM 615 O O . GLU A 1 80 ? 11.452 12.640 -15.736 1.00 91.94 80 GLU A O 1
ATOM 620 N N . ALA A 1 81 ? 10.194 10.779 -15.627 1.00 88.94 81 ALA A N 1
ATOM 621 C CA . ALA A 1 81 ? 11.340 9.886 -15.511 1.00 88.94 81 ALA A CA 1
ATOM 622 C C . ALA A 1 81 ? 12.254 10.028 -16.747 1.00 88.94 81 ALA A C 1
ATOM 624 O O . ALA A 1 81 ? 11.761 10.102 -17.874 1.00 88.94 81 ALA A O 1
ATOM 625 N N . PRO A 1 82 ? 13.587 10.083 -16.569 1.00 90.62 82 PRO A N 1
ATOM 626 C CA . PRO A 1 82 ? 14.339 9.847 -15.331 1.00 90.62 82 PRO A CA 1
ATOM 627 C C . PRO A 1 82 ? 14.588 11.108 -14.473 1.00 90.62 82 PRO A C 1
ATOM 629 O O . PRO A 1 82 ? 15.313 11.041 -13.486 1.00 90.62 82 PRO A O 1
ATOM 632 N N . GLN A 1 83 ? 14.060 12.272 -14.859 1.00 93.38 83 GLN A N 1
ATOM 633 C CA . GLN A 1 83 ? 14.265 13.551 -14.171 1.00 93.38 83 GLN A CA 1
ATOM 634 C C . GLN A 1 83 ? 13.147 13.798 -13.156 1.00 93.38 83 GLN A C 1
ATOM 636 O O . GLN A 1 83 ? 12.215 14.574 -13.382 1.00 93.38 83 GLN A O 1
ATOM 641 N N . CYS A 1 84 ? 13.260 13.119 -12.022 1.00 91.25 84 CYS A N 1
ATOM 642 C CA . CYS A 1 84 ? 12.304 13.215 -10.931 1.00 91.25 84 CYS A CA 1
ATOM 643 C C . CYS A 1 84 ? 12.809 14.174 -9.852 1.00 91.25 84 CYS A C 1
ATOM 645 O O . CYS A 1 84 ? 13.990 14.208 -9.524 1.00 91.25 84 CYS A O 1
ATOM 647 N N . SER A 1 85 ? 11.908 14.991 -9.315 1.00 90.62 85 SER A N 1
ATOM 648 C CA . SER A 1 85 ? 12.190 15.917 -8.218 1.00 90.62 85 SER A CA 1
ATOM 649 C C . SER A 1 85 ? 11.321 15.569 -7.015 1.00 90.62 85 SER A C 1
ATOM 651 O O . SER A 1 85 ? 10.141 15.264 -7.207 1.00 90.62 85 SER A O 1
ATOM 653 N N . PRO A 1 86 ? 11.844 15.627 -5.779 1.00 85.56 86 PRO A N 1
ATOM 654 C CA . PRO A 1 86 ? 11.034 15.400 -4.589 1.00 85.56 86 PRO A CA 1
ATOM 655 C C . PRO A 1 86 ? 9.813 16.322 -4.570 1.00 85.56 86 PRO A C 1
ATOM 657 O O . PRO A 1 86 ? 9.900 17.512 -4.887 1.00 85.56 86 PRO A O 1
ATOM 660 N N . CYS A 1 87 ? 8.659 15.774 -4.214 1.00 81.50 87 CYS A N 1
ATOM 661 C CA . CYS A 1 87 ? 7.506 16.570 -3.825 1.00 81.50 87 CYS A CA 1
ATOM 662 C C . CYS A 1 87 ? 7.864 17.376 -2.563 1.00 81.50 87 CYS A C 1
ATOM 664 O O . CYS A 1 87 ? 8.636 16.920 -1.727 1.00 81.50 87 CYS A O 1
ATOM 666 N N . GLY A 1 88 ? 7.332 18.594 -2.426 1.00 77.31 88 GLY A N 1
ATOM 667 C CA . GLY A 1 88 ? 7.609 19.435 -1.253 1.00 77.31 88 GLY A CA 1
ATOM 668 C C . GLY A 1 88 ? 7.011 18.887 0.052 1.00 77.31 88 GLY A C 1
ATOM 669 O O . GLY A 1 88 ? 6.258 17.915 0.038 1.00 77.31 88 GLY A O 1
ATOM 670 N N . GLU A 1 89 ? 7.254 19.597 1.160 1.00 60.84 89 GLU A N 1
ATOM 671 C CA . GLU A 1 89 ? 6.980 19.202 2.562 1.00 60.84 89 GLU A CA 1
ATOM 672 C C . GLU A 1 89 ? 5.567 18.653 2.871 1.00 60.84 89 GLU A C 1
ATOM 674 O O . GLU A 1 89 ? 5.360 17.993 3.886 1.00 60.84 89 GLU A O 1
ATOM 679 N N . ARG A 1 90 ? 4.562 18.873 2.009 1.00 57.59 90 ARG A N 1
ATOM 680 C CA . ARG A 1 90 ? 3.232 18.250 2.170 1.00 57.59 90 ARG A CA 1
ATOM 681 C C . ARG A 1 90 ? 3.216 16.742 1.904 1.00 57.59 90 ARG A C 1
ATOM 683 O O . ARG A 1 90 ? 2.296 16.080 2.375 1.00 57.59 90 ARG A O 1
ATOM 690 N N . PHE A 1 91 ? 4.173 16.208 1.147 1.00 56.88 91 PHE A N 1
ATOM 691 C CA . PHE A 1 91 ? 4.233 14.779 0.822 1.00 56.88 91 PHE A CA 1
ATOM 692 C C . PHE A 1 91 ? 4.972 13.952 1.886 1.00 56.88 91 PHE A C 1
ATOM 694 O O . PHE A 1 91 ? 4.650 12.781 2.040 1.00 56.88 91 PHE A O 1
ATOM 701 N N . ASP A 1 92 ? 5.853 14.553 2.692 1.00 56.09 92 ASP A N 1
ATOM 702 C CA . ASP A 1 92 ? 6.538 13.876 3.813 1.00 56.09 92 ASP A CA 1
ATOM 703 C C . ASP A 1 92 ? 5.579 13.502 4.960 1.00 56.09 92 ASP A C 1
ATOM 705 O O . ASP A 1 92 ? 5.882 12.671 5.815 1.00 56.09 92 ASP A O 1
ATOM 709 N N . ASN A 1 93 ? 4.375 14.081 4.961 1.00 56.16 93 ASN A N 1
ATOM 710 C CA . ASN A 1 93 ? 3.330 13.761 5.928 1.00 56.16 93 ASN A CA 1
ATOM 711 C C . ASN A 1 93 ? 2.672 12.391 5.668 1.00 56.16 93 ASN A C 1
ATOM 713 O O . ASN A 1 93 ? 1.929 11.898 6.510 1.00 56.16 93 ASN A O 1
ATOM 717 N N . TRP A 1 94 ? 2.923 11.762 4.516 1.00 64.06 94 TRP A N 1
ATOM 718 C CA . TRP A 1 94 ? 2.276 10.501 4.146 1.00 64.06 94 TRP A CA 1
ATOM 719 C C . TRP A 1 94 ? 2.737 9.313 4.992 1.00 64.06 94 TRP A C 1
ATOM 721 O O . TRP A 1 94 ? 1.901 8.512 5.400 1.00 64.06 94 TRP A O 1
ATOM 731 N N . ASP A 1 95 ? 4.032 9.214 5.298 1.00 61.50 95 ASP A N 1
ATOM 732 C CA . ASP A 1 95 ? 4.556 8.133 6.144 1.00 61.50 95 ASP A CA 1
ATOM 733 C C . ASP A 1 95 ? 4.107 8.304 7.601 1.00 61.50 95 ASP A C 1
ATOM 735 O O . ASP A 1 95 ? 3.778 7.328 8.272 1.00 61.50 95 ASP A O 1
ATOM 739 N N . LEU A 1 96 ? 3.991 9.553 8.067 1.00 63.81 96 LEU A N 1
ATOM 740 C CA . LEU A 1 96 ? 3.440 9.881 9.385 1.00 63.81 96 LEU A CA 1
ATOM 741 C C . LEU A 1 96 ? 1.948 9.543 9.485 1.00 63.81 96 LEU A C 1
ATOM 743 O O . LEU A 1 96 ? 1.512 9.004 10.503 1.00 63.81 96 LEU A O 1
ATOM 747 N N . ILE A 1 97 ? 1.174 9.821 8.433 1.00 65.25 97 ILE A N 1
ATOM 748 C CA . ILE A 1 97 ? -0.240 9.437 8.354 1.00 65.25 97 ILE A CA 1
ATOM 749 C C . ILE A 1 97 ? -0.371 7.911 8.289 1.00 65.25 97 ILE A C 1
ATOM 751 O O . ILE A 1 97 ? -1.175 7.355 9.026 1.00 65.25 97 ILE A O 1
ATOM 755 N N . LEU A 1 98 ? 0.441 7.209 7.491 1.00 67.19 98 LEU A N 1
ATOM 756 C CA . LEU A 1 98 ? 0.409 5.743 7.399 1.00 67.19 98 LEU A CA 1
ATOM 757 C C . LEU A 1 98 ? 0.800 5.055 8.709 1.00 67.19 98 LEU A C 1
ATOM 759 O O . LEU A 1 98 ? 0.135 4.108 9.131 1.00 67.19 98 LEU A O 1
ATOM 763 N N . ASP A 1 99 ? 1.849 5.529 9.378 1.00 72.56 99 ASP A N 1
ATOM 764 C CA . ASP A 1 99 ? 2.238 5.021 10.692 1.00 72.56 99 ASP A CA 1
ATOM 765 C C . ASP A 1 99 ? 1.178 5.354 11.751 1.00 72.56 99 ASP A C 1
ATOM 767 O O . ASP A 1 99 ? 0.891 4.530 12.626 1.00 72.56 99 ASP A O 1
ATOM 771 N N . GLY A 1 100 ? 0.556 6.532 11.654 1.00 76.62 100 GLY A N 1
ATOM 772 C CA . GLY A 1 100 ? -0.580 6.941 12.476 1.00 76.62 100 GLY A CA 1
ATOM 773 C C . GLY A 1 100 ? -1.779 6.012 12.303 1.00 76.62 100 GLY A C 1
ATOM 774 O O . GLY A 1 100 ? -2.269 5.459 13.288 1.00 76.62 100 GLY A O 1
ATOM 775 N N . LEU A 1 101 ? -2.193 5.772 11.059 1.00 69.75 101 LEU A N 1
ATOM 776 C CA . LEU A 1 101 ? -3.275 4.861 10.694 1.00 69.75 101 LEU A CA 1
ATOM 777 C C . LEU A 1 101 ? -2.968 3.438 11.156 1.00 69.75 101 LEU A C 1
ATOM 779 O O . LEU A 1 101 ? -3.776 2.849 11.864 1.00 69.75 101 LEU A O 1
ATOM 783 N N . ARG A 1 102 ? -1.765 2.914 10.892 1.00 75.19 102 ARG A N 1
ATOM 784 C CA . ARG A 1 102 ? -1.346 1.585 11.368 1.00 75.19 102 ARG A CA 1
ATOM 785 C C . ARG A 1 102 ? -1.441 1.471 12.891 1.00 75.19 102 ARG A C 1
ATOM 787 O O . ARG A 1 102 ? -1.897 0.453 13.414 1.00 75.19 102 ARG A O 1
ATOM 794 N N . ASN A 1 103 ? -1.026 2.505 13.621 1.00 77.94 103 ASN A N 1
ATOM 795 C CA . ASN A 1 103 ? -1.116 2.530 15.080 1.00 77.94 103 ASN A CA 1
ATOM 796 C C . ASN A 1 103 ? -2.565 2.608 15.578 1.00 77.94 103 ASN A C 1
ATOM 798 O O . ASN A 1 103 ? -2.906 1.884 16.519 1.00 77.94 103 ASN A O 1
ATOM 802 N N . LYS A 1 104 ? -3.414 3.429 14.943 1.00 80.88 104 LYS A N 1
ATOM 803 C CA . LYS A 1 104 ? -4.854 3.511 15.233 1.00 80.88 104 LYS A CA 1
ATOM 804 C C . LYS A 1 104 ? -5.541 2.166 14.961 1.00 80.88 104 LYS A C 1
ATOM 806 O O . LYS A 1 104 ? -6.189 1.638 15.861 1.00 80.88 104 LYS A O 1
ATOM 811 N N . THR A 1 105 ? -5.321 1.546 13.800 1.00 77.12 105 THR A N 1
ATOM 812 C CA . THR A 1 105 ? -5.868 0.223 13.444 1.00 77.12 105 THR A CA 1
ATOM 813 C C . THR A 1 105 ? -5.471 -0.838 14.470 1.00 77.12 105 THR A C 1
ATOM 815 O O . THR A 1 105 ? -6.323 -1.554 14.991 1.00 77.12 105 THR A O 1
ATOM 818 N N . ASN A 1 106 ? -4.195 -0.885 14.864 1.00 77.25 106 ASN A N 1
ATOM 819 C CA . ASN A 1 106 ? -3.730 -1.807 15.904 1.00 77.25 106 ASN A CA 1
ATOM 820 C C . ASN A 1 106 ? -4.351 -1.526 17.285 1.00 77.25 106 ASN A C 1
ATOM 822 O O . ASN A 1 106 ? -4.469 -2.433 18.111 1.00 77.25 106 ASN A O 1
ATOM 826 N N . ALA A 1 107 ? -4.708 -0.278 17.591 1.00 81.94 107 ALA A N 1
ATOM 827 C CA . ALA A 1 107 ? -5.425 0.054 18.819 1.00 81.94 107 ALA A CA 1
ATOM 828 C C . ALA A 1 107 ? -6.874 -0.451 18.775 1.00 81.94 107 ALA A C 1
ATOM 830 O O . ALA A 1 107 ? -7.313 -1.078 19.737 1.00 81.94 107 ALA A O 1
ATOM 831 N N . VAL A 1 108 ? -7.567 -0.258 17.650 1.00 77.19 108 VAL A N 1
ATOM 832 C CA . VAL A 1 108 ? -8.945 -0.730 17.447 1.00 77.19 108 VAL A CA 1
ATOM 833 C C . VAL A 1 108 ? -9.028 -2.254 17.531 1.00 77.19 108 VAL A C 1
ATOM 835 O O . VAL A 1 108 ? -9.855 -2.767 18.281 1.00 77.19 108 VAL A O 1
ATOM 838 N N . ILE A 1 109 ? -8.122 -2.978 16.862 1.00 76.88 109 ILE A N 1
ATOM 839 C CA . ILE A 1 109 ? -8.049 -4.448 16.938 1.00 76.88 109 ILE A CA 1
ATOM 840 C C . ILE A 1 109 ? -7.893 -4.907 18.393 1.00 76.88 109 ILE A C 1
ATOM 842 O O . ILE A 1 109 ? -8.623 -5.777 18.858 1.00 76.88 109 ILE A O 1
ATOM 846 N N . ARG A 1 110 ? -6.981 -4.285 19.155 1.00 78.56 110 ARG A N 1
ATOM 847 C CA . ARG A 1 110 ? -6.755 -4.656 20.562 1.00 78.56 110 ARG A CA 1
ATOM 848 C C . ARG A 1 110 ? -7.979 -4.429 21.440 1.00 78.56 110 ARG A C 1
ATOM 850 O O . ARG A 1 110 ? -8.235 -5.255 22.317 1.00 78.56 110 ARG A O 1
ATOM 857 N N . GLU A 1 111 ? -8.709 -3.336 21.235 1.00 76.94 111 GLU A N 1
ATOM 858 C CA . GLU A 1 111 ? -9.914 -3.068 22.022 1.00 76.94 111 GLU A CA 1
ATOM 859 C C . GLU A 1 111 ? -11.049 -4.027 21.643 1.00 76.94 111 GLU A C 1
ATOM 861 O O . GLU A 1 111 ? -11.694 -4.575 22.536 1.00 76.94 111 GLU A O 1
ATOM 866 N N . ALA A 1 112 ? -11.215 -4.339 20.353 1.00 72.56 112 ALA A N 1
ATOM 867 C CA . ALA A 1 112 ? -12.165 -5.348 19.885 1.00 72.56 112 ALA A CA 1
ATOM 868 C C . ALA A 1 112 ? -11.883 -6.735 20.501 1.00 72.56 112 ALA A C 1
ATOM 870 O O . ALA A 1 112 ? -12.780 -7.342 21.092 1.00 72.56 112 ALA A O 1
ATOM 871 N N . SER A 1 113 ? -10.624 -7.195 20.502 1.00 69.31 113 SER A N 1
ATOM 872 C CA . SER A 1 113 ? -10.244 -8.463 21.151 1.00 69.31 113 SER A CA 1
ATOM 873 C C . SER A 1 113 ? -10.457 -8.443 22.672 1.00 69.31 113 SER A C 1
ATOM 875 O O . SER A 1 113 ? -10.671 -9.484 23.301 1.00 69.31 113 SER A O 1
ATOM 877 N N . ARG A 1 114 ? -10.372 -7.269 23.312 1.00 70.25 114 ARG A N 1
ATOM 878 C CA . ARG A 1 114 ? -10.655 -7.130 24.745 1.00 70.25 114 ARG A CA 1
ATOM 879 C C . ARG A 1 114 ? -12.150 -7.270 25.009 1.00 70.25 114 ARG A C 1
ATOM 881 O O . ARG A 1 114 ? -12.508 -8.012 25.918 1.00 70.25 114 ARG A O 1
ATOM 888 N N . ILE A 1 115 ? -12.994 -6.635 24.193 1.00 66.44 115 ILE A N 1
ATOM 889 C CA . ILE A 1 115 ? -14.460 -6.742 24.251 1.00 66.44 115 ILE A CA 1
ATOM 890 C C . ILE A 1 115 ? -14.906 -8.202 24.074 1.00 66.44 115 ILE A C 1
ATOM 892 O O . ILE A 1 115 ? -15.699 -8.687 24.880 1.00 66.44 115 ILE A O 1
ATOM 896 N N . GLN A 1 116 ? -14.311 -8.944 23.134 1.00 60.62 116 GLN A N 1
ATOM 897 C CA . GLN A 1 116 ? -14.565 -10.379 22.932 1.00 60.62 116 GLN A CA 1
ATOM 898 C C . GLN A 1 116 ? -14.332 -11.211 24.213 1.00 60.62 116 GLN A C 1
ATOM 900 O O . GLN A 1 116 ? -15.105 -12.114 24.529 1.00 60.62 116 GLN A O 1
ATOM 905 N N . LYS A 1 117 ? -13.295 -10.887 25.003 1.00 64.12 117 LYS A N 1
ATOM 906 C CA . LYS A 1 117 ? -12.981 -11.595 26.260 1.00 64.12 117 LYS A CA 1
ATOM 907 C C . LYS A 1 117 ? -13.946 -11.297 27.404 1.00 64.12 117 LYS A C 1
ATOM 909 O O . LYS A 1 117 ? -14.121 -12.155 28.267 1.00 64.12 117 LYS A O 1
ATOM 914 N N . VAL A 1 118 ? -14.529 -10.098 27.447 1.00 65.19 118 VAL A N 1
ATOM 915 C CA . VAL A 1 118 ? -15.497 -9.704 28.491 1.00 65.19 118 VAL A CA 1
ATOM 916 C C . VAL A 1 118 ? -16.949 -9.990 28.094 1.00 65.19 118 VAL A C 1
ATOM 918 O O . VAL A 1 118 ? -17.785 -10.147 28.977 1.00 65.19 118 VAL A O 1
ATOM 921 N N . GLY A 1 119 ? -17.252 -10.100 26.798 1.00 57.00 119 GLY A N 1
ATOM 922 C CA . GLY A 1 119 ? -18.603 -10.241 26.244 1.00 57.00 119 GLY A CA 1
ATOM 923 C C . GLY A 1 119 ? -19.014 -11.662 25.843 1.00 57.00 119 GLY A C 1
ATOM 924 O O . GLY A 1 119 ? -19.779 -11.814 24.895 1.00 57.00 119 GLY A O 1
ATOM 925 N N . THR A 1 120 ? -18.529 -12.712 26.517 1.00 48.66 120 THR A N 1
ATOM 926 C CA . THR A 1 120 ? -18.799 -14.126 26.171 1.00 48.66 120 THR A CA 1
ATOM 927 C C . THR A 1 120 ? -20.230 -14.588 26.500 1.00 48.66 120 THR A C 1
ATOM 929 O O . THR A 1 120 ? -20.456 -15.582 27.188 1.00 48.66 120 THR A O 1
ATOM 932 N N . THR A 1 121 ? -21.239 -13.910 25.958 1.00 55.88 121 THR A N 1
ATOM 933 C CA . THR A 1 121 ? -22.560 -14.501 25.724 1.00 55.88 121 THR A CA 1
ATOM 934 C C . THR A 1 121 ? -22.665 -14.762 24.230 1.00 55.88 121 THR A C 1
ATOM 936 O O . THR A 1 121 ? -22.744 -13.811 23.457 1.00 55.88 121 THR A O 1
ATOM 939 N N . GLY A 1 122 ? -22.617 -16.036 23.824 1.00 56.31 122 GLY A N 1
ATOM 940 C CA . GLY A 1 122 ? -22.444 -16.513 22.438 1.00 56.31 122 GLY A CA 1
ATOM 941 C C . GLY A 1 122 ? -23.523 -16.141 21.409 1.00 56.31 122 GLY A C 1
ATOM 942 O O . GLY A 1 122 ? -23.690 -16.857 20.434 1.00 56.31 122 GLY A O 1
ATOM 943 N N . VAL A 1 123 ? -24.275 -15.065 21.635 1.00 58.91 123 VAL A N 1
ATOM 944 C CA . VAL A 1 123 ? -25.226 -14.473 20.689 1.00 58.91 123 VAL A CA 1
ATOM 945 C C . VAL A 1 123 ? -24.538 -13.471 19.758 1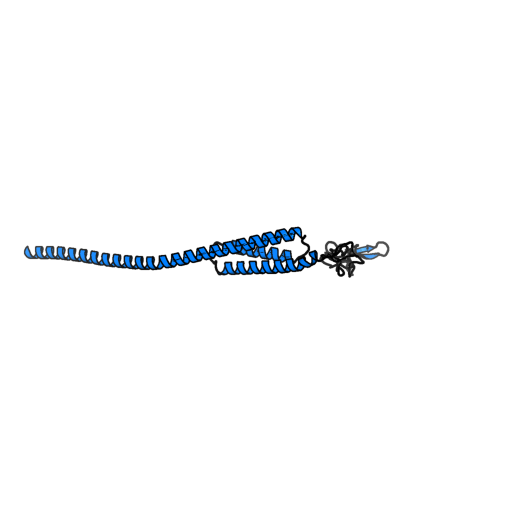.00 58.91 123 VAL A C 1
ATOM 947 O O . VAL A 1 123 ? -25.014 -13.303 18.650 1.00 58.91 123 VAL A O 1
ATOM 950 N N . TYR A 1 124 ? -23.427 -12.852 20.182 1.00 59.19 124 TYR A N 1
ATOM 951 C CA . TYR A 1 124 ? -22.746 -11.792 19.415 1.00 59.19 124 TYR A CA 1
ATOM 952 C C . TYR A 1 124 ? -21.338 -12.167 18.931 1.00 59.19 124 TYR A C 1
ATOM 954 O O . TYR A 1 124 ? -20.615 -11.318 18.421 1.00 59.19 124 TYR A O 1
ATOM 962 N N . SER A 1 125 ? -20.891 -13.411 19.149 1.00 66.88 125 SER A N 1
ATOM 963 C CA . SER A 1 125 ? -19.511 -13.807 18.826 1.00 66.88 125 SER A CA 1
ATOM 964 C C . SER A 1 125 ? -19.220 -13.737 17.330 1.00 66.88 125 SER A C 1
ATOM 966 O O . SER A 1 125 ? -18.117 -13.372 16.955 1.00 66.88 125 SER A O 1
ATOM 968 N N . GLN A 1 126 ? -20.214 -14.040 16.493 1.00 71.31 126 GLN A N 1
ATOM 969 C CA . GLN A 1 126 ? -20.043 -14.078 15.045 1.00 71.31 126 GLN A CA 1
ATOM 970 C C . GLN A 1 126 ? -19.868 -12.673 14.455 1.00 71.31 126 GLN A C 1
ATOM 972 O O . GLN A 1 126 ? -18.978 -12.459 13.646 1.00 71.31 126 GLN A O 1
ATOM 977 N N . GLU A 1 127 ? -20.629 -11.688 14.930 1.00 69.81 127 GLU A N 1
ATOM 978 C CA . GLU A 1 127 ? -20.492 -10.294 14.506 1.00 69.81 127 GLU A CA 1
ATOM 979 C C . GLU A 1 127 ? -19.143 -9.688 14.928 1.00 69.81 127 GLU A C 1
ATOM 981 O O . GLU A 1 127 ? -18.583 -8.860 14.210 1.00 69.81 127 GLU A O 1
ATOM 986 N N . PHE A 1 128 ? -18.592 -10.108 16.074 1.00 69.00 128 PHE A N 1
ATOM 987 C CA . PHE A 1 128 ? -17.242 -9.710 16.484 1.00 69.00 128 PHE A CA 1
ATOM 988 C C . PHE A 1 128 ? -16.153 -10.356 15.620 1.00 69.00 128 PHE A C 1
ATOM 990 O O . PHE A 1 128 ? -15.177 -9.679 15.293 1.00 69.00 128 PHE A O 1
ATOM 997 N N . ASP A 1 129 ? -16.324 -11.623 15.239 1.00 71.75 129 ASP A N 1
ATOM 998 C CA . ASP A 1 129 ? -15.392 -12.325 14.354 1.00 71.75 129 ASP A CA 1
ATOM 999 C C . ASP A 1 129 ? -15.390 -11.682 12.946 1.00 71.75 129 ASP A C 1
ATOM 1001 O O . ASP A 1 129 ? -14.322 -11.396 12.400 1.00 71.75 129 ASP A O 1
ATOM 1005 N N . ASP A 1 130 ? -16.566 -11.325 12.411 1.00 79.56 130 ASP A N 1
ATOM 1006 C CA . ASP A 1 130 ? -16.717 -10.621 11.123 1.00 79.56 130 ASP A CA 1
ATOM 1007 C C . ASP A 1 130 ? -16.062 -9.217 11.147 1.00 79.56 130 ASP A C 1
ATOM 1009 O O . ASP A 1 130 ? -15.459 -8.755 10.167 1.00 79.56 130 ASP A O 1
ATOM 1013 N N . MET A 1 131 ? -16.145 -8.519 12.288 1.00 72.44 131 MET A N 1
ATOM 1014 C CA . MET A 1 131 ? -15.454 -7.242 12.498 1.00 72.44 131 MET A CA 1
ATOM 1015 C C . MET A 1 131 ? -13.928 -7.410 12.539 1.00 72.44 131 MET A C 1
ATOM 1017 O O . MET A 1 131 ? -13.208 -6.575 11.988 1.00 72.44 131 MET A O 1
ATOM 1021 N N . GLU A 1 132 ? -13.418 -8.463 13.182 1.00 73.38 132 GLU A N 1
ATOM 1022 C CA . GLU A 1 132 ? -11.981 -8.755 13.231 1.00 73.38 132 GLU A CA 1
ATOM 1023 C C . GLU A 1 132 ? -11.429 -9.105 11.838 1.00 73.38 132 GLU A C 1
ATOM 1025 O O . GLU A 1 132 ? -10.344 -8.647 11.471 1.00 73.38 132 GLU A O 1
ATOM 1030 N N . GLU A 1 133 ? -12.189 -9.843 11.027 1.00 81.69 133 GLU A N 1
ATOM 1031 C CA . GLU A 1 133 ? -11.842 -10.152 9.635 1.00 81.69 133 GLU A CA 1
ATOM 1032 C C . GLU A 1 133 ? -11.751 -8.880 8.778 1.00 81.69 133 GLU A C 1
ATOM 1034 O O . GLU A 1 133 ? -10.718 -8.624 8.154 1.00 81.69 133 GLU A O 1
ATOM 1039 N N . SER A 1 134 ? -12.760 -8.008 8.858 1.00 80.12 134 SER A N 1
ATOM 1040 C CA . SER A 1 134 ? -12.783 -6.729 8.131 1.00 80.12 134 SER A CA 1
ATOM 1041 C C . SER A 1 134 ? -11.604 -5.813 8.507 1.00 80.12 134 SER A C 1
ATOM 1043 O O . SER A 1 134 ? -11.013 -5.147 7.655 1.00 80.12 134 SER A O 1
ATOM 1045 N N . LEU A 1 135 ? -11.213 -5.786 9.788 1.00 76.31 135 LEU A N 1
ATOM 1046 C CA . LEU A 1 135 ? -10.060 -5.004 10.254 1.00 76.31 135 LEU A CA 1
ATOM 1047 C C . LEU A 1 135 ? -8.725 -5.554 9.729 1.00 76.31 135 LEU A C 1
ATOM 1049 O O . LEU A 1 135 ? -7.804 -4.777 9.456 1.00 76.31 135 LEU A O 1
ATOM 1053 N N . ASN A 1 136 ? -8.612 -6.874 9.575 1.00 74.69 136 ASN A N 1
ATOM 1054 C CA . ASN A 1 136 ? -7.427 -7.502 8.997 1.00 74.69 136 ASN A CA 1
ATOM 1055 C C . ASN A 1 136 ? -7.301 -7.204 7.496 1.00 74.69 136 ASN A C 1
ATOM 1057 O O . ASN A 1 136 ? -6.201 -6.886 7.047 1.00 74.69 136 ASN A O 1
ATOM 1061 N N . GLU A 1 137 ? -8.404 -7.199 6.743 1.00 76.38 137 GLU A N 1
ATOM 1062 C CA . GLU A 1 137 ? -8.391 -6.808 5.325 1.00 76.38 137 GLU A CA 1
ATOM 1063 C C . GLU A 1 137 ? -7.923 -5.357 5.130 1.00 76.38 137 GLU A C 1
ATOM 1065 O O . GLU A 1 137 ? -7.060 -5.081 4.294 1.00 76.38 137 GLU A O 1
ATOM 1070 N N . VAL A 1 138 ? -8.423 -4.421 5.946 1.00 72.56 138 VAL A N 1
ATOM 1071 C CA . VAL A 1 138 ? -7.994 -3.011 5.902 1.00 72.56 138 VAL A CA 1
ATOM 1072 C C . VAL A 1 138 ? -6.504 -2.871 6.228 1.00 72.56 138 VAL A C 1
ATOM 1074 O O . VAL A 1 138 ? -5.789 -2.120 5.561 1.00 72.56 138 VAL A O 1
ATOM 1077 N N . ARG A 1 139 ? -6.004 -3.615 7.223 1.00 69.81 139 ARG A N 1
ATOM 1078 C CA . ARG A 1 139 ? -4.574 -3.636 7.569 1.00 69.81 139 ARG A CA 1
ATOM 1079 C C . ARG A 1 139 ? -3.718 -4.116 6.394 1.00 69.81 139 ARG A C 1
ATOM 1081 O O . ARG A 1 139 ? -2.650 -3.551 6.150 1.00 69.81 139 ARG A O 1
ATOM 1088 N N . ASP A 1 140 ? -4.179 -5.130 5.675 1.00 66.25 140 ASP A N 1
ATOM 1089 C CA . ASP A 1 140 ? -3.445 -5.715 4.556 1.00 66.25 140 ASP A CA 1
ATOM 1090 C C . ASP A 1 140 ? -3.461 -4.790 3.318 1.00 66.25 140 ASP A C 1
ATOM 1092 O O . ASP A 1 140 ? -2.442 -4.667 2.633 1.00 66.25 140 ASP A O 1
ATOM 1096 N N . LEU A 1 141 ? -4.549 -4.038 3.091 1.00 64.12 141 LEU A N 1
ATOM 1097 C CA . LEU A 1 141 ? -4.623 -2.982 2.065 1.00 64.12 141 LEU A CA 1
ATOM 1098 C C . LEU A 1 141 ? -3.649 -1.826 2.334 1.00 64.12 141 LEU A C 1
ATOM 1100 O O . LEU A 1 141 ? -2.978 -1.354 1.417 1.00 64.12 141 LEU A O 1
ATOM 1104 N N . ILE A 1 142 ? -3.515 -1.401 3.594 1.00 62.47 142 ILE A N 1
ATOM 1105 C CA . ILE A 1 142 ? -2.543 -0.369 3.999 1.00 62.47 142 ILE A CA 1
ATOM 1106 C C . ILE A 1 142 ? -1.098 -0.844 3.752 1.00 62.47 142 ILE A C 1
ATOM 1108 O O . ILE A 1 142 ? -0.218 -0.036 3.450 1.00 62.47 142 ILE A O 1
ATOM 1112 N N . GLY A 1 143 ? -0.846 -2.153 3.844 1.00 55.81 143 GLY A N 1
ATOM 1113 C CA . GLY A 1 143 ? 0.469 -2.752 3.612 1.00 55.81 143 GLY A CA 1
ATOM 1114 C C . GLY A 1 143 ? 0.896 -2.837 2.143 1.00 55.81 143 GLY A C 1
ATOM 1115 O O . GLY A 1 143 ? 2.090 -2.994 1.886 1.00 55.81 143 GLY A O 1
ATOM 1116 N N . ASN A 1 144 ? -0.030 -2.725 1.181 1.00 52.06 144 ASN A N 1
ATOM 1117 C CA . ASN A 1 144 ? 0.232 -3.040 -0.228 1.00 52.06 144 ASN A CA 1
ATOM 1118 C C . ASN A 1 144 ? -0.122 -1.895 -1.210 1.00 52.06 144 ASN A C 1
ATOM 1120 O O . ASN A 1 144 ? -0.974 -2.036 -2.073 1.00 52.06 144 ASN A O 1
ATOM 1124 N N . THR A 1 145 ? 0.624 -0.786 -1.127 1.00 50.94 145 THR A N 1
ATOM 1125 C CA . THR A 1 145 ? 0.896 0.235 -2.181 1.00 50.94 145 THR A CA 1
ATOM 1126 C C . THR A 1 145 ? -0.229 1.128 -2.778 1.00 50.94 145 THR A C 1
ATOM 1128 O O . THR A 1 145 ? -1.375 0.747 -2.959 1.00 50.94 145 THR A O 1
ATOM 1131 N N . THR A 1 146 ? 0.18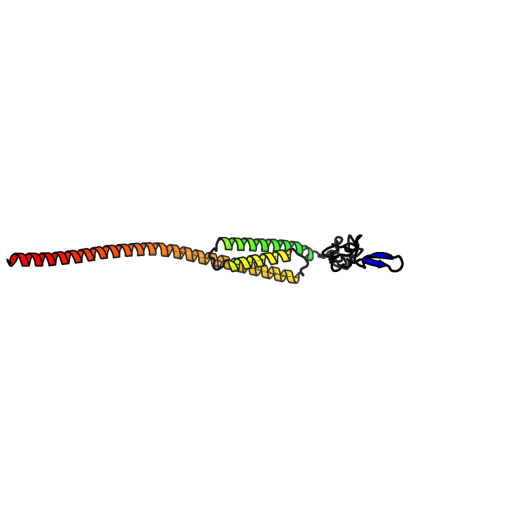7 2.351 -3.163 1.00 51.34 146 THR A N 1
ATOM 1132 C CA . THR A 1 146 ? -0.416 3.328 -4.116 1.00 51.34 146 THR A CA 1
ATOM 1133 C C . THR A 1 146 ? -1.889 3.737 -3.950 1.00 51.34 146 THR A C 1
ATOM 1135 O O . THR A 1 146 ? -2.701 3.604 -4.860 1.00 51.34 146 THR A O 1
ATOM 1138 N N . ILE A 1 147 ? -2.218 4.363 -2.819 1.00 54.97 147 ILE A N 1
ATOM 1139 C CA . ILE A 1 147 ? -3.527 5.003 -2.593 1.00 54.97 147 ILE A CA 1
ATOM 1140 C C . ILE A 1 147 ? -3.416 6.525 -2.838 1.00 54.97 147 ILE A C 1
ATOM 1142 O O . ILE A 1 147 ? -2.396 7.136 -2.505 1.00 54.97 147 ILE A O 1
ATOM 1146 N N . ARG A 1 148 ? -4.430 7.151 -3.461 1.00 51.91 148 ARG A N 1
ATOM 1147 C CA . ARG A 1 148 ? -4.489 8.613 -3.686 1.00 51.91 148 ARG A CA 1
ATOM 1148 C C . ARG A 1 148 ? -4.794 9.327 -2.365 1.00 51.91 148 ARG A C 1
ATOM 1150 O O . ARG A 1 148 ? -5.521 8.802 -1.534 1.00 51.91 148 ARG A O 1
ATOM 1157 N N . SER A 1 149 ? -4.284 10.544 -2.166 1.00 53.28 149 SER A N 1
ATOM 1158 C CA . SER A 1 149 ? -4.440 11.270 -0.891 1.00 53.28 149 SER A CA 1
ATOM 1159 C C . SER A 1 149 ? -5.900 11.542 -0.499 1.00 53.28 149 SER A C 1
ATOM 1161 O O . SER A 1 149 ? -6.224 11.478 0.674 1.00 53.28 149 SER A O 1
ATOM 1163 N N . GLN A 1 150 ? -6.788 11.786 -1.469 1.00 50.47 150 GLN A N 1
ATOM 1164 C CA . GLN A 1 150 ? -8.220 12.000 -1.204 1.00 50.47 150 GLN A CA 1
ATOM 1165 C C . GLN A 1 150 ? -8.941 10.734 -0.720 1.00 50.47 150 GLN A C 1
ATOM 1167 O O . GLN A 1 150 ? -9.878 10.833 0.065 1.00 50.47 150 GLN A O 1
ATOM 1172 N N . ASP A 1 151 ? -8.495 9.557 -1.165 1.00 54.38 151 ASP A N 1
ATOM 1173 C CA . ASP A 1 151 ? -9.052 8.276 -0.722 1.00 54.38 151 ASP A CA 1
ATOM 1174 C C . ASP A 1 151 ? -8.544 7.913 0.688 1.00 54.38 151 ASP A C 1
ATOM 1176 O O . ASP A 1 151 ? -9.221 7.200 1.424 1.00 54.38 151 ASP A O 1
ATOM 1180 N N . LEU A 1 152 ? -7.378 8.440 1.092 1.00 55.75 152 LEU A N 1
ATOM 1181 C CA . LEU A 1 152 ? -6.876 8.317 2.461 1.00 55.75 152 LEU A CA 1
ATOM 1182 C C . LEU A 1 152 ? -7.617 9.199 3.463 1.00 55.75 152 LEU A C 1
ATOM 1184 O O . LEU A 1 152 ? -7.881 8.729 4.563 1.00 55.75 152 LEU A O 1
ATOM 1188 N N . ASP A 1 153 ? -7.932 10.446 3.105 1.00 63.47 153 ASP A N 1
ATOM 1189 C CA . ASP A 1 153 ? -8.646 11.358 4.010 1.00 63.47 153 ASP A CA 1
ATOM 1190 C C . ASP A 1 153 ? -10.030 10.780 4.356 1.00 63.47 153 ASP A C 1
ATOM 1192 O O . ASP A 1 153 ? -10.410 10.705 5.521 1.00 63.47 153 ASP A O 1
ATOM 1196 N N . ALA A 1 154 ? -10.737 10.248 3.351 1.00 70.44 154 ALA A N 1
ATOM 1197 C CA . ALA A 1 154 ? -12.013 9.565 3.555 1.00 70.44 154 ALA A CA 1
ATOM 1198 C C . ALA A 1 154 ? -11.886 8.296 4.421 1.00 70.44 154 ALA A C 1
ATOM 1200 O O . ALA A 1 154 ? -12.815 7.951 5.151 1.00 70.44 154 ALA A O 1
ATOM 1201 N N . LEU A 1 155 ? -10.749 7.593 4.345 1.00 66.50 155 LEU A N 1
ATOM 1202 C CA . LEU A 1 155 ? -10.488 6.405 5.156 1.00 66.50 155 LEU A CA 1
ATOM 1203 C C . LEU A 1 155 ? -10.113 6.760 6.607 1.00 66.50 155 LEU A C 1
ATOM 1205 O O . LEU A 1 155 ? -10.514 6.030 7.511 1.00 66.50 155 LEU A O 1
ATOM 1209 N N . ASP A 1 156 ? -9.392 7.862 6.846 1.00 70.94 156 ASP A N 1
ATOM 1210 C CA . ASP A 1 156 ? -9.094 8.370 8.200 1.00 70.94 156 ASP A CA 1
ATOM 1211 C C . ASP A 1 156 ? -10.366 8.883 8.887 1.00 70.94 156 ASP A C 1
ATOM 1213 O O . ASP A 1 156 ? -10.625 8.508 10.031 1.00 70.94 156 ASP A O 1
ATOM 1217 N N . ASP A 1 157 ? -11.221 9.618 8.166 1.00 77.81 157 ASP A N 1
ATOM 1218 C CA . ASP A 1 157 ? -12.528 10.059 8.671 1.00 77.81 157 ASP A CA 1
ATOM 1219 C C . ASP A 1 157 ? -13.398 8.858 9.088 1.00 77.81 157 ASP A C 1
ATOM 1221 O O . ASP A 1 157 ? -13.991 8.842 10.171 1.00 77.81 157 ASP A O 1
ATOM 1225 N N . LEU A 1 158 ? -13.436 7.812 8.254 1.00 77.06 158 LEU A N 1
ATOM 1226 C CA . LEU A 1 158 ? -14.203 6.596 8.529 1.00 77.06 158 LEU A CA 1
ATOM 1227 C C . LEU A 1 158 ? -13.604 5.783 9.690 1.00 77.06 158 LEU A C 1
ATOM 1229 O O . LEU A 1 158 ? -14.345 5.199 10.485 1.00 77.06 158 LEU A O 1
ATOM 1233 N N . ALA A 1 159 ? -12.275 5.764 9.831 1.00 72.94 159 ALA A N 1
ATOM 1234 C CA . ALA A 1 159 ? -11.593 5.127 10.955 1.00 72.94 159 ALA A CA 1
ATOM 1235 C C . ALA A 1 159 ? -11.861 5.857 12.283 1.00 72.94 159 ALA A C 1
ATOM 1237 O O . ALA A 1 159 ? -12.092 5.203 13.305 1.00 72.94 159 ALA A O 1
ATOM 1238 N N . ASP A 1 160 ? -11.878 7.192 12.275 1.00 80.81 160 ASP A N 1
ATOM 1239 C CA . ASP A 1 160 ? -12.204 8.009 13.446 1.00 80.81 160 ASP A CA 1
ATOM 1240 C C . ASP A 1 160 ? -13.680 7.854 13.848 1.00 80.81 160 ASP A C 1
ATOM 1242 O O . ASP A 1 160 ? -13.995 7.723 15.039 1.00 80.81 160 ASP A O 1
ATOM 1246 N N . GLU A 1 161 ? -14.591 7.788 12.873 1.00 86.12 161 GLU A N 1
ATOM 1247 C CA . GLU A 1 161 ? -16.008 7.513 13.122 1.00 86.12 161 GLU A CA 1
ATOM 1248 C C . GLU A 1 161 ? -16.216 6.114 13.719 1.00 86.12 161 GLU A C 1
ATOM 1250 O O . GLU A 1 161 ? -16.925 5.955 14.719 1.00 86.12 161 GLU A O 1
ATOM 1255 N N . LEU A 1 162 ? -15.541 5.099 13.176 1.00 78.12 162 LEU A N 1
ATOM 1256 C CA . LEU A 1 162 ? -15.610 3.738 13.700 1.00 78.12 162 LEU A CA 1
ATOM 1257 C C . LEU A 1 162 ? -15.039 3.645 15.122 1.00 78.12 162 LEU A C 1
ATOM 1259 O O . LEU A 1 162 ? -15.652 3.022 15.991 1.00 78.12 162 LEU A O 1
ATOM 1263 N N . ALA A 1 163 ? -13.908 4.301 15.394 1.00 82.06 163 ALA A N 1
ATOM 1264 C CA . ALA A 1 163 ? -13.312 4.347 16.728 1.00 82.06 163 ALA A CA 1
ATOM 1265 C C . ALA A 1 163 ? -14.260 4.984 17.756 1.00 82.06 163 ALA A C 1
ATOM 1267 O O . ALA A 1 163 ? -14.382 4.502 18.888 1.00 82.06 163 ALA A O 1
ATOM 1268 N N . LYS A 1 164 ? -14.976 6.040 17.354 1.00 87.25 164 LYS A N 1
ATOM 1269 C CA . LYS A 1 164 ? -15.999 6.673 18.186 1.00 87.25 164 LYS A CA 1
ATOM 1270 C C . LYS A 1 164 ? -17.172 5.728 18.453 1.00 87.25 164 LYS A C 1
ATOM 1272 O O . LYS A 1 164 ? -17.540 5.548 19.611 1.00 87.25 164 LYS A O 1
ATOM 1277 N N . ASN A 1 165 ? -17.694 5.073 17.418 1.00 84.38 165 ASN A N 1
ATOM 1278 C CA . ASN A 1 165 ? -18.806 4.128 17.550 1.00 84.38 165 ASN A CA 1
ATOM 1279 C C . ASN A 1 165 ? -18.455 2.937 18.457 1.00 84.38 165 ASN A C 1
ATOM 1281 O O . ASN A 1 165 ? -19.274 2.526 19.282 1.00 84.38 165 ASN A O 1
ATOM 1285 N N . ILE A 1 166 ? -17.228 2.412 18.365 1.00 78.25 166 ILE A N 1
ATOM 1286 C CA . ILE A 1 166 ? -16.735 1.343 19.248 1.00 78.25 166 ILE A CA 1
ATOM 1287 C C . ILE A 1 166 ? -16.637 1.833 20.699 1.00 78.25 166 ILE A C 1
ATOM 1289 O O . ILE A 1 166 ? -17.078 1.135 21.610 1.00 78.25 166 ILE A O 1
ATOM 1293 N N . SER A 1 167 ? -16.110 3.040 20.926 1.00 85.38 167 SER A N 1
ATOM 1294 C CA . SER A 1 167 ? -16.013 3.642 22.264 1.00 85.38 167 SER A CA 1
ATOM 1295 C C . SER A 1 167 ? -17.385 3.856 22.908 1.00 85.38 167 SER A C 1
ATOM 1297 O O . SER A 1 167 ? -17.590 3.531 24.080 1.00 85.38 167 SER A O 1
ATOM 1299 N N . ASP A 1 168 ? -18.353 4.348 22.136 1.00 87.19 168 ASP A N 1
ATOM 1300 C CA . ASP A 1 168 ? -19.718 4.556 22.615 1.00 87.19 168 ASP A CA 1
ATOM 1301 C C . ASP A 1 168 ? -20.421 3.218 22.898 1.00 87.19 168 ASP A C 1
ATOM 1303 O O . ASP A 1 168 ? -21.073 3.072 23.934 1.00 87.19 168 ASP A O 1
ATOM 1307 N N . SER A 1 169 ? -20.204 2.204 22.055 1.00 81.69 169 SER A N 1
ATOM 1308 C CA . SER A 1 169 ? -20.710 0.843 22.285 1.00 81.69 169 SER A CA 1
ATOM 1309 C C . SER A 1 169 ? -20.097 0.204 23.537 1.00 81.69 169 SER A C 1
ATOM 1311 O O . SER A 1 169 ? -20.802 -0.443 24.311 1.00 81.69 169 SER A O 1
ATOM 1313 N N . ALA A 1 170 ? -18.803 0.424 23.792 1.00 80.50 170 ALA A N 1
ATOM 1314 C CA . ALA A 1 170 ? -18.127 -0.071 24.991 1.00 80.50 170 ALA A CA 1
ATOM 1315 C C . ALA A 1 170 ? -18.715 0.539 26.275 1.00 80.50 170 ALA A C 1
ATOM 1317 O O . ALA A 1 170 ? -18.952 -0.186 27.243 1.00 80.50 170 ALA A O 1
ATOM 1318 N N . LYS A 1 171 ? -19.023 1.845 26.269 1.00 84.50 171 LYS A N 1
ATOM 1319 C CA . LYS A 1 171 ? -19.708 2.511 27.392 1.00 84.50 171 LYS A CA 1
ATOM 1320 C C . LYS A 1 171 ? -21.104 1.948 27.626 1.00 84.50 171 LYS A C 1
ATOM 1322 O O . LYS A 1 171 ? -21.462 1.669 28.765 1.00 84.50 171 LYS A O 1
ATOM 1327 N N . GLN A 1 172 ? -21.877 1.737 26.561 1.00 87.38 172 GLN A N 1
ATOM 1328 C CA . GLN A 1 172 ? -23.208 1.133 26.674 1.00 87.38 172 GLN A CA 1
ATOM 1329 C C . GLN A 1 172 ? -23.143 -0.277 27.276 1.00 87.38 172 GLN A C 1
ATOM 1331 O O . GLN A 1 172 ? -23.976 -0.632 28.111 1.00 87.38 172 GLN A O 1
ATOM 1336 N N . LEU A 1 173 ? -22.137 -1.069 26.895 1.00 78.25 173 LEU A N 1
ATOM 1337 C CA . LEU A 1 173 ? -21.924 -2.406 27.446 1.00 78.25 173 LEU A CA 1
ATOM 1338 C C . LEU A 1 173 ? -21.569 -2.356 28.942 1.00 78.25 173 LEU A C 1
ATOM 1340 O O . LEU A 1 173 ? -22.070 -3.164 29.724 1.00 78.25 173 LEU A O 1
ATOM 1344 N N . GLU A 1 174 ? -20.740 -1.393 29.351 1.00 80.94 174 GLU A N 1
ATOM 1345 C CA . GLU A 1 174 ? -20.382 -1.166 30.755 1.00 80.94 174 GLU A CA 1
ATOM 1346 C C . GLU A 1 174 ? -21.602 -0.754 31.593 1.00 80.94 174 GLU A C 1
ATOM 1348 O O . GLU A 1 174 ? -21.843 -1.314 32.665 1.00 80.94 174 GLU A O 1
ATOM 1353 N N . GLU A 1 175 ? -22.425 0.167 31.086 1.00 86.31 175 GLU A N 1
ATOM 1354 C CA . GLU A 1 175 ? -23.673 0.582 31.733 1.00 86.31 175 GLU A CA 1
ATOM 1355 C C . GLU A 1 175 ? -24.652 -0.588 31.893 1.00 86.31 175 GLU A C 1
ATOM 1357 O O . GLU A 1 175 ? -25.205 -0.789 32.979 1.00 86.31 175 GLU A O 1
ATOM 1362 N N . ALA A 1 176 ? -24.830 -1.397 30.845 1.00 80.38 176 ALA A N 1
ATOM 1363 C CA . ALA A 1 176 ? -25.677 -2.585 30.888 1.00 80.38 176 ALA A CA 1
ATOM 1364 C C . ALA A 1 176 ? -25.169 -3.615 31.909 1.00 80.38 176 ALA A C 1
ATOM 1366 O O . ALA A 1 176 ? -25.965 -4.181 32.663 1.00 80.38 176 ALA A O 1
ATOM 1367 N N . ASN A 1 177 ? -23.852 -3.823 31.985 1.00 76.00 177 ASN A N 1
ATOM 1368 C CA . ASN A 1 177 ? -23.249 -4.748 32.940 1.00 76.00 177 ASN A CA 1
ATOM 1369 C C . ASN A 1 177 ? -23.431 -4.270 34.393 1.00 76.00 177 ASN A C 1
ATOM 1371 O O . ASN A 1 177 ? -23.834 -5.049 35.255 1.00 76.00 177 ASN A O 1
ATOM 1375 N N . ASN A 1 178 ? -23.252 -2.971 34.652 1.00 79.38 178 ASN A N 1
ATOM 1376 C CA . ASN A 1 178 ? -23.505 -2.368 35.965 1.00 79.38 178 ASN A CA 1
ATOM 1377 C C . ASN A 1 178 ? -24.981 -2.501 36.387 1.00 79.38 178 ASN A C 1
ATOM 1379 O O . ASN A 1 178 ? -25.293 -2.772 37.552 1.00 79.38 178 ASN A O 1
ATOM 1383 N N . LEU A 1 179 ? -25.910 -2.342 35.439 1.00 86.88 179 LEU A N 1
ATOM 1384 C CA . LEU A 1 179 ? -27.341 -2.575 35.654 1.00 86.88 179 LEU A CA 1
ATOM 1385 C C . LEU A 1 179 ? -27.637 -4.040 35.996 1.00 86.88 179 LEU A C 1
ATOM 1387 O O . LEU A 1 179 ? -28.404 -4.302 36.928 1.00 86.88 179 LEU A O 1
ATOM 1391 N N . LEU A 1 180 ? -27.021 -4.987 35.283 1.00 80.81 180 LEU A N 1
ATOM 1392 C CA . LEU A 1 180 ? -27.149 -6.420 35.559 1.00 80.81 180 LEU A CA 1
ATOM 1393 C C . LEU A 1 180 ? -26.587 -6.791 36.934 1.00 80.81 180 LEU A C 1
ATOM 1395 O O . LEU A 1 180 ? -27.223 -7.553 37.663 1.00 80.81 180 LEU A O 1
ATOM 1399 N N . GLU A 1 181 ? -25.448 -6.224 37.329 1.00 77.00 181 GLU A N 1
ATOM 1400 C CA . GLU A 1 181 ? -24.861 -6.457 38.648 1.00 77.00 181 GLU A CA 1
ATOM 1401 C C . GLU A 1 181 ? -25.775 -5.931 39.766 1.00 77.00 181 GLU A C 1
ATOM 1403 O O . GLU A 1 181 ? -26.061 -6.645 40.730 1.00 77.00 181 GLU A O 1
ATOM 1408 N N . ASN A 1 182 ? -26.331 -4.727 39.603 1.00 80.69 182 ASN A N 1
ATOM 1409 C CA . ASN A 1 182 ? -27.286 -4.154 40.553 1.00 80.69 182 ASN A CA 1
ATOM 1410 C C . ASN A 1 182 ? -28.573 -4.995 40.651 1.00 80.69 182 ASN A C 1
ATOM 1412 O O . ASN A 1 182 ? -29.052 -5.299 41.746 1.00 80.69 182 ASN A O 1
ATOM 1416 N N . LEU A 1 183 ? -29.117 -5.439 39.513 1.00 82.19 183 LEU A N 1
ATOM 1417 C CA . LEU A 1 183 ? -30.273 -6.338 39.483 1.00 82.19 183 LEU A CA 1
ATOM 1418 C C . LEU A 1 183 ? -29.974 -7.668 40.183 1.00 82.19 183 LEU A C 1
ATOM 1420 O O . LEU A 1 183 ? -30.781 -8.115 40.996 1.00 82.19 183 LEU A O 1
ATOM 1424 N N . SER A 1 184 ? -28.806 -8.261 39.939 1.00 81.81 184 SER A N 1
ATOM 1425 C CA . SER A 1 184 ? -28.355 -9.490 40.601 1.00 81.81 184 SER A CA 1
ATOM 1426 C C . SER A 1 184 ? -28.266 -9.319 42.124 1.00 81.81 184 SER A C 1
ATOM 1428 O O . SER A 1 184 ? -28.813 -10.128 42.884 1.00 81.81 184 SER A O 1
ATOM 1430 N N . GLN A 1 185 ? -27.686 -8.206 42.588 1.00 82.31 185 GLN A N 1
ATOM 1431 C CA . GLN A 1 185 ? -27.624 -7.861 44.011 1.00 82.31 185 GLN A CA 1
ATOM 1432 C C . GLN A 1 185 ? -29.014 -7.685 44.644 1.00 82.31 185 GLN A C 1
ATOM 1434 O O . GLN A 1 185 ? -29.180 -7.971 45.828 1.00 82.31 185 GLN A O 1
ATOM 1439 N N . ARG A 1 186 ? -30.027 -7.252 43.880 1.00 79.31 186 ARG A N 1
ATOM 1440 C CA . ARG A 1 186 ? -31.417 -7.118 44.357 1.00 79.31 186 ARG A CA 1
ATOM 1441 C C . ARG A 1 186 ? -32.204 -8.429 44.321 1.00 79.31 186 ARG A C 1
ATOM 1443 O O . ARG A 1 186 ? -33.047 -8.639 45.193 1.00 79.31 186 ARG A O 1
ATOM 1450 N N . ILE A 1 187 ? -31.945 -9.299 43.346 1.00 79.94 187 ILE A N 1
ATOM 1451 C CA . ILE A 1 187 ? -32.621 -10.598 43.200 1.00 79.94 187 ILE A CA 1
ATOM 1452 C C . ILE A 1 187 ? -32.167 -11.574 44.295 1.00 79.94 187 ILE A C 1
ATOM 1454 O O . ILE A 1 187 ? -33.008 -12.224 44.913 1.00 79.94 187 ILE A O 1
ATOM 1458 N N . SER A 1 188 ? -30.870 -11.609 44.618 1.00 83.19 188 SER A N 1
ATOM 1459 C CA . SER A 1 188 ? -30.302 -12.560 45.589 1.00 83.19 188 SER A CA 1
ATOM 1460 C C . SER A 1 188 ? -30.977 -12.528 46.983 1.00 83.19 188 SER A C 1
ATOM 1462 O O . SER A 1 188 ? -31.410 -13.579 47.470 1.00 83.19 188 SER A O 1
ATOM 1464 N N . PRO A 1 189 ? -31.201 -11.361 47.625 1.00 81.56 189 PRO A N 1
ATOM 1465 C CA . PRO A 1 189 ? -31.975 -11.280 48.867 1.00 81.56 189 PRO A CA 1
ATOM 1466 C C . PRO A 1 189 ? -33.437 -11.719 48.709 1.00 81.56 189 PRO A C 1
ATOM 1468 O O . PRO A 1 189 ? -34.010 -12.299 49.636 1.00 81.56 189 PRO A O 1
ATOM 1471 N N . GLY A 1 190 ? -34.040 -11.448 47.547 1.00 81.31 190 GLY A N 1
ATOM 1472 C CA . GLY A 1 190 ? -35.403 -11.857 47.209 1.00 81.31 190 GLY A CA 1
ATOM 1473 C C . GLY A 1 190 ? -35.553 -13.376 47.163 1.00 81.31 190 GLY A C 1
ATOM 1474 O O . GLY A 1 190 ? -36.470 -13.915 47.782 1.00 81.31 190 GLY A O 1
ATOM 1475 N N . ASP A 1 191 ? -34.607 -14.076 46.537 1.00 82.69 191 ASP A N 1
ATOM 1476 C CA . ASP A 1 191 ? -34.581 -15.542 46.483 1.00 82.69 191 ASP A CA 1
ATOM 1477 C C . ASP A 1 191 ? -34.416 -16.165 47.871 1.00 82.69 191 ASP A C 1
ATOM 1479 O O . ASP A 1 191 ? -35.108 -17.126 48.227 1.00 82.69 191 ASP A O 1
ATOM 1483 N N . VAL A 1 192 ? -33.546 -15.587 48.706 1.00 86.81 192 VAL A N 1
ATOM 1484 C CA . VAL A 1 192 ? -33.375 -16.020 50.101 1.00 86.81 192 VAL A CA 1
ATOM 1485 C C . VAL A 1 192 ? -34.670 -15.820 50.895 1.00 86.81 192 VAL A C 1
ATOM 1487 O O . VAL A 1 192 ? -35.084 -16.711 51.646 1.00 86.81 192 VAL A O 1
ATOM 1490 N N . ALA A 1 193 ? -35.340 -14.678 50.720 1.00 87.62 193 ALA A N 1
ATOM 1491 C CA . ALA A 1 193 ? -36.610 -14.388 51.376 1.00 87.62 193 ALA A CA 1
ATOM 1492 C C . ALA A 1 193 ? -37.726 -15.337 50.910 1.00 87.62 193 ALA A C 1
ATOM 1494 O O . ALA A 1 193 ? -38.447 -15.878 51.753 1.00 87.62 193 ALA A O 1
ATOM 1495 N N . LEU A 1 194 ? -37.828 -15.605 49.604 1.00 87.44 194 LEU A N 1
ATOM 1496 C CA . LEU A 1 194 ? -38.781 -16.554 49.024 1.00 87.44 194 LEU A CA 1
ATOM 1497 C C . LEU A 1 194 ? -38.543 -17.975 49.538 1.00 87.44 194 LEU A C 1
ATOM 1499 O O . LEU A 1 194 ? -39.493 -18.648 49.941 1.00 87.44 194 LEU A O 1
ATOM 1503 N N . LYS A 1 195 ? -37.284 -18.420 49.617 1.00 89.06 195 LYS A N 1
ATOM 1504 C CA . LYS A 1 195 ? -36.924 -19.728 50.184 1.00 89.06 195 LYS A CA 1
ATOM 1505 C C . LYS A 1 195 ?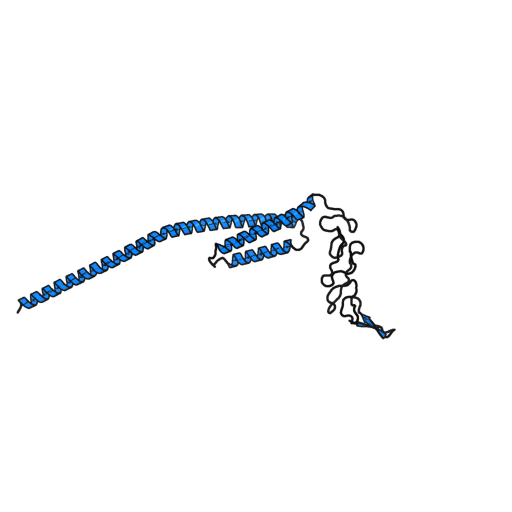 -37.320 -19.831 51.660 1.00 89.06 195 LYS A C 1
ATOM 1507 O O . LYS A 1 195 ? -37.866 -20.846 52.089 1.00 89.06 195 LYS A O 1
ATOM 1512 N N . LYS A 1 196 ? -37.113 -18.762 52.436 1.00 89.94 196 LYS A N 1
ATOM 1513 C CA . LYS A 1 196 ? -37.517 -18.693 53.849 1.00 89.94 196 LYS A CA 1
ATOM 1514 C C . LYS A 1 196 ? -39.038 -18.725 54.023 1.00 89.94 196 LYS A C 1
ATOM 1516 O O . LYS A 1 196 ? -39.530 -19.412 54.918 1.00 89.94 196 LYS A O 1
ATOM 1521 N N . LEU A 1 197 ? -39.773 -18.002 53.179 1.00 89.56 197 LEU A N 1
ATOM 1522 C CA . LEU A 1 197 ? -41.236 -18.021 53.142 1.00 89.56 197 LEU A CA 1
ATOM 1523 C C . LEU A 1 197 ? -41.757 -19.416 52.795 1.00 89.56 197 LEU A C 1
ATOM 1525 O O . LEU A 1 197 ? -42.561 -19.952 53.548 1.00 89.56 197 LEU A O 1
ATOM 1529 N N . ARG A 1 198 ? -41.221 -20.044 51.742 1.00 91.69 198 ARG A N 1
ATOM 1530 C CA . ARG A 1 198 ? -41.572 -21.412 51.337 1.00 91.69 198 ARG A CA 1
ATOM 1531 C C . ARG A 1 198 ? -41.371 -22.419 52.471 1.00 91.69 198 ARG A C 1
ATOM 1533 O O . ARG A 1 198 ? -42.263 -23.221 52.729 1.00 91.69 198 ARG A O 1
ATOM 1540 N N . ASN A 1 199 ? -40.247 -22.339 53.186 1.00 88.06 199 ASN A N 1
ATOM 1541 C CA . ASN A 1 199 ? -39.984 -23.209 54.336 1.00 88.06 199 ASN A CA 1
ATOM 1542 C C . ASN A 1 199 ? -41.006 -22.995 55.464 1.00 88.06 199 ASN A C 1
ATOM 1544 O O . ASN A 1 199 ? -41.520 -23.965 56.009 1.00 88.06 199 ASN A O 1
ATOM 1548 N N . ARG A 1 200 ? -41.352 -21.738 55.784 1.00 89.88 200 ARG A N 1
ATOM 1549 C CA . ARG A 1 200 ? -42.390 -21.432 56.786 1.00 89.88 200 ARG A CA 1
ATOM 1550 C C . ARG A 1 200 ? -43.764 -21.953 56.377 1.00 89.88 200 ARG A C 1
ATOM 1552 O O . ARG A 1 200 ? -44.467 -22.493 57.224 1.00 89.88 200 ARG A O 1
ATOM 1559 N N . THR A 1 201 ? -44.138 -21.803 55.109 1.00 91.94 201 THR A N 1
ATOM 1560 C CA . THR A 1 201 ? -45.394 -22.344 54.575 1.00 91.94 201 THR A CA 1
ATOM 1561 C C . THR A 1 201 ? -45.432 -23.869 54.696 1.00 91.94 201 THR A C 1
ATOM 1563 O O . THR A 1 201 ? -46.456 -24.405 55.103 1.00 91.94 201 THR A O 1
ATOM 1566 N N . SER A 1 202 ? -44.315 -24.558 54.435 1.00 87.75 202 SER A N 1
ATOM 1567 C CA . SER A 1 202 ? -44.209 -26.013 54.620 1.00 87.75 202 SER A CA 1
ATOM 1568 C C . SER A 1 202 ? -44.399 -26.427 56.083 1.00 87.75 202 SER A C 1
ATOM 1570 O O . SER A 1 202 ? -45.191 -27.318 56.362 1.00 87.75 202 SER A O 1
ATOM 1572 N N . SER A 1 203 ? -43.740 -25.750 57.031 1.00 87.12 203 SER A N 1
ATOM 1573 C CA . SER A 1 203 ? -43.906 -26.050 58.463 1.00 87.12 203 SER A CA 1
ATOM 1574 C C . SER A 1 203 ? -45.319 -25.748 58.970 1.00 87.12 203 SER A C 1
ATOM 1576 O O . SER A 1 203 ? -45.840 -26.459 59.821 1.00 87.12 203 SER A O 1
ATOM 1578 N N . LEU A 1 204 ? -45.963 -24.696 58.456 1.00 88.06 204 LEU A N 1
ATOM 1579 C CA . LEU A 1 204 ? -47.362 -24.397 58.777 1.00 88.06 204 LEU A CA 1
ATOM 1580 C C . LEU A 1 204 ? -48.311 -25.484 58.263 1.00 88.06 204 LEU A C 1
ATOM 1582 O O . LEU A 1 204 ? -49.288 -25.789 58.944 1.00 88.06 204 LEU A O 1
ATOM 1586 N N . HIS A 1 205 ? -48.020 -26.068 57.099 1.00 87.75 205 HIS A N 1
ATOM 1587 C CA . HIS A 1 205 ? -48.797 -27.180 56.559 1.00 87.75 205 HIS A CA 1
ATOM 1588 C C . HIS A 1 205 ? -48.698 -28.420 57.457 1.00 87.75 205 HIS A C 1
ATOM 1590 O O . HIS A 1 205 ? -49.729 -28.954 57.846 1.00 87.75 205 HIS A O 1
ATOM 1596 N N . GLU A 1 206 ? -47.494 -28.784 57.914 1.00 84.88 206 GLU A N 1
ATOM 1597 C CA . GLU A 1 206 ? -47.303 -29.893 58.868 1.00 84.88 206 GLU A CA 1
ATOM 1598 C C . GLU A 1 206 ? -48.070 -29.678 60.183 1.00 84.88 206 GLU A C 1
ATOM 1600 O O . GLU A 1 206 ? -48.666 -30.606 60.730 1.00 84.88 206 GLU A O 1
ATOM 1605 N N . VAL A 1 207 ? -48.094 -28.444 60.699 1.00 85.56 207 VAL A N 1
ATOM 1606 C CA . VAL A 1 207 ? -48.863 -28.107 61.910 1.00 85.56 207 VAL A CA 1
ATOM 1607 C C . VAL A 1 207 ? -50.372 -28.227 61.671 1.00 85.56 207 VAL A C 1
ATOM 1609 O O . VAL A 1 207 ? -51.097 -28.663 62.568 1.00 85.56 207 VAL A O 1
ATOM 1612 N N . ALA A 1 208 ? -50.858 -27.855 60.484 1.00 84.56 208 ALA A N 1
ATOM 1613 C CA . ALA A 1 208 ? -52.261 -28.025 60.119 1.00 84.56 208 ALA A CA 1
ATOM 1614 C C . ALA A 1 208 ? -52.645 -29.514 60.040 1.00 84.56 208 ALA A C 1
ATOM 1616 O O . ALA A 1 208 ? -53.653 -29.900 60.631 1.00 84.56 208 ALA A O 1
ATOM 1617 N N . ASP A 1 209 ? -51.798 -30.350 59.436 1.00 86.31 209 ASP A N 1
ATOM 1618 C CA . ASP A 1 209 ? -52.018 -31.798 59.324 1.00 86.31 209 ASP A CA 1
ATOM 1619 C C . 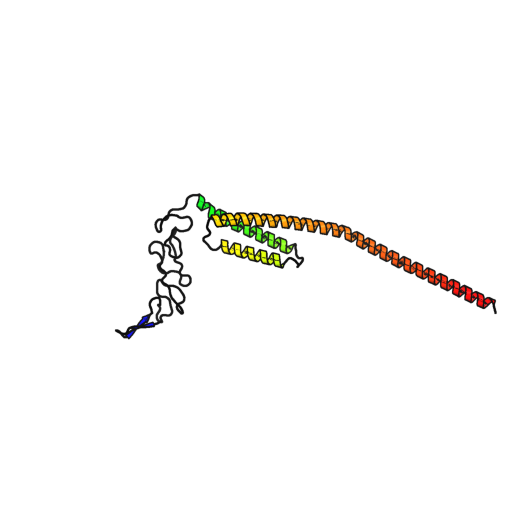ASP A 1 209 ? -52.004 -32.486 60.699 1.00 86.31 209 ASP A C 1
ATOM 1621 O O . ASP A 1 209 ? -52.821 -33.364 60.988 1.00 86.31 209 ASP A O 1
ATOM 1625 N N . LEU A 1 210 ? -51.100 -32.077 61.599 1.00 84.06 210 LEU A N 1
ATOM 1626 C CA . LEU A 1 210 ? -51.077 -32.565 62.982 1.00 84.06 210 LEU A CA 1
ATOM 1627 C C . LEU A 1 210 ? -52.354 -32.193 63.736 1.00 84.06 210 LEU A C 1
ATOM 1629 O O . LEU A 1 210 ? -52.881 -33.009 64.494 1.00 84.06 210 LEU A O 1
ATOM 1633 N N . ARG A 1 211 ? -52.866 -30.977 63.522 1.00 85.06 211 ARG A N 1
ATOM 1634 C CA . ARG A 1 211 ? -54.128 -30.538 64.119 1.00 85.06 211 ARG A CA 1
ATOM 1635 C C . ARG A 1 211 ? -55.295 -31.371 63.594 1.00 85.06 211 ARG A C 1
ATOM 1637 O O . ARG A 1 211 ? -56.107 -31.817 64.399 1.00 85.06 211 ARG A O 1
ATOM 1644 N N . GLU A 1 212 ? -55.365 -31.625 62.292 1.00 83.88 212 GLU A N 1
ATOM 1645 C CA . GLU A 1 212 ? -56.406 -32.470 61.694 1.00 83.88 212 GLU A CA 1
ATOM 1646 C C . GLU A 1 212 ? -56.353 -33.905 62.242 1.00 83.88 212 GLU A C 1
ATOM 1648 O O . GLU A 1 212 ? -57.360 -34.424 62.726 1.00 83.88 212 GLU A O 1
ATOM 1653 N N . ASN A 1 213 ? -55.161 -34.507 62.301 1.00 83.81 213 ASN A N 1
ATOM 1654 C CA . ASN A 1 213 ? -54.964 -35.840 62.874 1.00 83.81 213 ASN A CA 1
ATOM 1655 C C . ASN A 1 213 ? -55.341 -35.910 64.364 1.00 83.81 213 ASN A C 1
ATOM 1657 O O . ASN A 1 213 ? -55.962 -36.881 64.791 1.00 83.81 213 ASN A O 1
ATOM 1661 N N . ALA A 1 214 ? -55.000 -34.890 65.159 1.00 80.25 214 ALA A N 1
ATOM 1662 C CA . ALA A 1 214 ? -55.386 -34.824 66.568 1.00 80.25 214 ALA A CA 1
ATOM 1663 C C . ALA A 1 214 ? -56.908 -34.701 66.743 1.00 80.25 214 ALA A C 1
ATOM 1665 O O . ALA A 1 214 ? -57.469 -35.321 67.644 1.00 80.25 214 ALA A O 1
ATOM 1666 N N . THR A 1 215 ? -57.572 -33.943 65.864 1.00 78.88 215 THR A N 1
ATOM 1667 C CA . THR A 1 215 ? -59.036 -33.793 65.874 1.00 78.88 215 THR A CA 1
ATOM 1668 C C . THR A 1 215 ? -59.707 -35.134 65.560 1.00 78.88 215 THR A C 1
ATOM 1670 O O . THR A 1 215 ? -60.576 -35.570 66.310 1.00 78.88 215 THR A O 1
ATOM 1673 N N . ARG A 1 216 ? -59.210 -35.860 64.547 1.00 79.44 216 ARG A N 1
ATOM 1674 C CA . ARG A 1 216 ? -59.693 -37.206 64.199 1.00 79.44 216 ARG A CA 1
ATOM 1675 C C . ARG A 1 216 ? -59.502 -38.216 65.334 1.00 79.44 216 ARG A C 1
ATOM 1677 O O . ARG A 1 216 ? -60.425 -38.952 65.658 1.00 79.44 216 ARG A O 1
ATOM 1684 N N . LEU A 1 217 ? -58.336 -38.227 65.985 1.00 73.50 217 LEU A N 1
ATOM 1685 C CA . LEU A 1 217 ? -58.079 -39.113 67.130 1.00 73.50 217 LEU A CA 1
ATOM 1686 C C . LEU A 1 217 ? -58.999 -38.811 68.320 1.00 73.50 217 LEU A C 1
ATOM 1688 O O . LEU A 1 217 ? -59.404 -39.728 69.033 1.00 73.50 217 LEU A O 1
ATOM 1692 N N . GLN A 1 218 ? -59.332 -37.538 68.553 1.00 76.50 218 GLN A N 1
ATOM 1693 C CA . GLN A 1 218 ? -60.298 -37.173 69.587 1.00 76.50 218 GLN A CA 1
ATOM 1694 C C . GLN A 1 218 ? -61.702 -37.682 69.249 1.00 76.50 218 GLN A C 1
ATOM 1696 O O . GLN A 1 218 ? -62.352 -38.245 70.125 1.00 76.50 218 GLN A O 1
ATOM 1701 N N . GLU A 1 219 ? -62.146 -37.546 68.000 1.00 74.94 219 GLU A N 1
ATOM 1702 C CA . GLU A 1 219 ? -63.443 -38.062 67.543 1.00 74.94 219 GLU A CA 1
ATOM 1703 C C . GLU A 1 219 ? -63.520 -39.596 67.636 1.00 74.94 219 GLU A C 1
ATOM 1705 O O . GLU A 1 219 ? -64.486 -40.134 68.178 1.00 74.94 219 GLU A O 1
ATOM 1710 N N . GLU A 1 220 ? -62.474 -40.309 67.207 1.00 70.69 220 GLU A N 1
ATOM 1711 C CA . GLU A 1 220 ? -62.377 -41.772 67.317 1.00 70.69 220 GLU A CA 1
ATOM 1712 C C . GLU A 1 220 ? -62.396 -42.244 68.779 1.00 70.69 220 GLU A C 1
ATOM 1714 O O . GLU A 1 220 ? -63.073 -43.219 69.118 1.00 70.69 220 GLU A O 1
ATOM 1719 N N . ASN A 1 221 ? -61.693 -41.540 69.671 1.00 67.12 221 ASN A N 1
ATOM 1720 C CA . ASN A 1 221 ? -61.674 -41.876 71.091 1.00 67.12 221 ASN A CA 1
ATOM 1721 C C . ASN A 1 221 ? -63.024 -41.590 71.766 1.00 67.12 221 ASN A C 1
ATOM 1723 O O . ASN A 1 221 ? -63.473 -42.384 72.589 1.00 67.12 221 ASN A O 1
ATOM 1727 N N . VAL A 1 222 ? -63.707 -40.500 71.398 1.00 70.88 222 VAL A N 1
ATOM 1728 C CA . VAL A 1 222 ? -65.067 -40.201 71.877 1.00 70.88 222 VAL A CA 1
ATOM 1729 C C . VAL A 1 222 ? -66.042 -41.293 71.439 1.00 70.88 222 VAL A C 1
ATOM 1731 O O . VAL A 1 222 ? -66.813 -41.779 72.266 1.00 70.88 222 VAL A O 1
ATOM 1734 N N . GLN A 1 223 ? -65.962 -41.744 70.185 1.00 67.81 223 GLN A N 1
ATOM 1735 C CA . GLN A 1 223 ? -66.807 -42.825 69.676 1.00 67.81 223 GLN A CA 1
ATOM 1736 C C . GLN A 1 223 ? -66.520 -44.165 70.374 1.00 67.81 223 GLN A C 1
ATOM 1738 O O . GLN A 1 223 ? -67.440 -44.917 70.692 1.00 67.81 223 GLN A O 1
ATOM 1743 N N . SER A 1 224 ? -65.247 -44.455 70.652 1.00 64.06 224 SER A N 1
ATOM 1744 C CA . SER A 1 224 ? -64.830 -45.652 71.388 1.00 64.06 224 SER A CA 1
ATOM 1745 C C . SER A 1 224 ? -65.334 -45.641 72.837 1.00 64.06 224 SER A C 1
ATOM 1747 O O . SER A 1 224 ? -65.880 -46.635 73.310 1.00 64.06 224 SER A O 1
ATOM 1749 N N . VAL A 1 225 ? -65.233 -44.498 73.527 1.00 65.56 225 VAL A N 1
ATOM 1750 C CA . VAL A 1 225 ? -65.760 -44.323 74.890 1.00 65.56 225 VAL A CA 1
ATOM 1751 C C . VAL A 1 225 ? -67.285 -44.461 74.918 1.00 65.56 225 VAL A C 1
ATOM 1753 O O . VAL A 1 225 ? -67.804 -45.130 75.806 1.00 65.56 225 VAL A O 1
ATOM 1756 N N . LEU A 1 226 ? -68.002 -43.911 73.933 1.00 60.94 226 LEU A N 1
ATOM 1757 C CA . LEU A 1 226 ? -69.452 -44.101 73.782 1.00 60.94 226 LEU A CA 1
ATOM 1758 C C . LEU A 1 226 ? -69.831 -45.586 73.665 1.00 60.94 226 LEU A C 1
ATOM 1760 O O . LEU A 1 226 ? -70.711 -46.047 74.384 1.00 60.94 226 LEU A O 1
ATOM 1764 N N . ASN A 1 227 ? -69.103 -46.358 72.855 1.00 60.38 227 ASN A N 1
ATOM 1765 C CA . ASN A 1 227 ? -69.368 -47.789 72.672 1.00 60.38 227 ASN A CA 1
ATOM 1766 C C . ASN A 1 227 ? -69.088 -48.641 73.928 1.00 60.38 227 ASN A C 1
ATOM 1768 O O . ASN A 1 227 ? -69.664 -49.716 74.074 1.00 60.38 227 ASN A O 1
ATOM 1772 N N . VAL A 1 228 ? -68.202 -48.190 74.824 1.00 66.94 228 VAL A N 1
ATOM 1773 C CA . VAL A 1 228 ? -67.891 -48.878 76.094 1.00 66.94 228 VAL A CA 1
ATOM 1774 C C . VAL A 1 228 ? -68.944 -48.598 77.171 1.00 66.94 228 VAL A C 1
ATOM 1776 O O . VAL A 1 228 ? -69.115 -49.407 78.075 1.00 66.94 228 VAL A O 1
ATOM 1779 N N . ILE A 1 229 ? -69.656 -47.471 77.089 1.00 58.16 229 ILE A N 1
ATOM 1780 C CA . ILE A 1 229 ? -70.691 -47.088 78.065 1.00 58.16 229 ILE A CA 1
ATOM 1781 C C . ILE A 1 229 ? -72.053 -47.733 77.723 1.00 58.16 229 ILE A C 1
ATOM 1783 O O . ILE A 1 229 ? -72.928 -47.811 78.583 1.00 58.16 229 ILE A O 1
ATOM 1787 N N . GLU A 1 230 ? -72.230 -48.228 76.493 1.00 54.22 230 GLU A N 1
ATOM 1788 C CA . GLU A 1 230 ? -73.460 -48.881 76.011 1.00 54.22 230 GLU A CA 1
ATOM 1789 C C . GLU A 1 230 ? -73.458 -50.430 76.106 1.00 54.22 230 GLU A C 1
ATOM 1791 O O . GLU A 1 230 ? -74.379 -51.068 75.590 1.00 54.22 230 GLU A O 1
ATOM 1796 N N . GLN A 1 231 ? -72.475 -51.046 76.782 1.00 46.25 231 GLN A N 1
ATOM 1797 C CA . GLN A 1 231 ? -72.452 -52.484 77.138 1.00 46.25 231 GLN A CA 1
ATOM 1798 C C . GLN A 1 231 ? -72.607 -52.697 78.645 1.00 46.25 231 GLN A C 1
ATOM 1800 O O . GLN A 1 231 ? -73.298 -53.674 79.017 1.00 46.25 231 GLN A O 1
#

Radius of gyration: 42.22 Å; chains: 1; bounding box: 94×72×122 Å

Sequence (231 aa):
MCRCNPFDRTYECRPGFGGRRCNECQTNSWGNPKVECYPCKCDAIGSASQQCDRETGLCVCYKEIGGEKCDQCDRGYHGEAPQCSPCGERFDNWDLILDGLRNKTNAVIREASRIQKVGTTGVYSQEFDDMEESLNEVRDLIGNTTIRSQDLDALDDLADELAKNISDSAKQLEEANNLLENLSQRISPGDVALKKLRNRTSSLHEVADLRENATRLQEENVQSVLNVIEQ